Protein AF-A0A2N0QG57-F1 (afdb_monomer_lite)

Radius of gyration: 23.34 Å; chains: 1; bounding box: 65×30×61 Å

pLDDT: mean 80.69, std 16.22, range [30.27, 97.0]

Sequence (273 aa):
MSQLIYTSYCAHILYLIGETWQKFNPFAILKEFLAKNEVTNDSTNETLKNILKTLSDPFKFGTISVYIHFISIYARQFIQDTDFFQKQNKPIFPFVKERLNHLSAFLESNCNSQDFGPDLDTTIISHYFNPPDFYPVFCLAFEAAFNKFNAHIPSHPTHSLFWAAQNFDPKYILLGPLERKNLHQYSAIRELANPSDELLCKWSIYCGLQLENSVGEINLEEYWMNLGDKLPILSKIALDYIWYLYHAVVWKEVFQFITIFWMKIDKIFQRIL

Secondary structure (DSSP, 8-state):
--TTTTTHHHHHHHHHHHHHHHT-GGGHHHHHHHHHHHGGGS--HHHHHHHHHHHTSHHHHHHHHHHHHHHHHHHHHHHHHHHHHH-TTS--GGGHHHHHHHHHHHHHHHHT-S---HHHHHHHHHTT--GGGTHHHHHHHHHHHHHHHHHHSTT-TTHHHHHHHGGG-HHHHHSS-GGGG-GGGGTTSHHHHS--HHHHHHHHHHHT-------S---HHHHHHHTTTTSHHHHHHHHHHHTGGGG----SHHHHHHHHHHHHHHHHHHHH-

Structure (mmCIF, N/CA/C/O backbone):
data_AF-A0A2N0QG57-F1
#
_entry.id   AF-A0A2N0QG57-F1
#
loop_
_atom_site.group_PDB
_atom_site.id
_atom_site.type_symbol
_atom_site.label_atom_id
_atom_site.label_alt_id
_atom_site.label_comp_id
_atom_site.label_asym_id
_atom_site.label_entity_id
_atom_site.label_seq_id
_atom_site.pdbx_PDB_ins_code
_atom_site.Cartn_x
_atom_site.Cartn_y
_atom_site.Cartn_z
_atom_site.occupancy
_atom_site.B_iso_or_equiv
_atom_site.auth_seq_id
_atom_site.auth_comp_id
_atom_site.auth_asym_id
_atom_site.auth_atom_id
_atom_site.pdbx_PDB_model_num
ATOM 1 N N . MET A 1 1 ? 7.694 -5.924 25.099 1.00 30.27 1 MET A N 1
ATOM 2 C CA . MET A 1 1 ? 8.517 -6.557 24.039 1.00 30.27 1 MET A CA 1
ATOM 3 C C . MET A 1 1 ? 7.802 -6.673 22.682 1.00 30.27 1 MET A C 1
ATOM 5 O O . MET A 1 1 ? 8.438 -7.063 21.720 1.00 30.27 1 MET A O 1
ATOM 9 N N . SER A 1 2 ? 6.525 -6.285 22.559 1.00 39.44 2 SER A N 1
ATOM 10 C CA . SER A 1 2 ? 5.708 -6.424 21.339 1.00 39.44 2 SER A CA 1
ATOM 11 C C . SER A 1 2 ? 5.613 -5.167 20.457 1.00 39.44 2 SER A C 1
ATOM 13 O O . SER A 1 2 ? 5.151 -5.266 19.333 1.00 39.44 2 SER A O 1
ATOM 15 N N . GLN A 1 3 ? 6.065 -3.995 20.914 1.00 37.22 3 GLN A N 1
ATOM 16 C CA . GLN A 1 3 ? 5.824 -2.709 20.231 1.00 37.22 3 GLN A CA 1
ATOM 17 C C . GLN A 1 3 ? 6.761 -2.420 19.039 1.00 37.22 3 GLN A C 1
ATOM 19 O O . GLN A 1 3 ? 6.429 -1.605 18.187 1.00 37.22 3 GLN A O 1
ATOM 24 N N . LEU A 1 4 ? 7.907 -3.106 18.935 1.00 34.50 4 LEU A N 1
ATOM 25 C CA . LEU A 1 4 ? 8.903 -2.891 17.867 1.00 34.50 4 LEU A CA 1
ATOM 26 C C . LEU A 1 4 ? 8.544 -3.562 16.526 1.00 34.50 4 LEU A C 1
ATOM 28 O O . LEU A 1 4 ? 9.105 -3.204 15.495 1.00 34.50 4 LEU A O 1
ATOM 32 N N . ILE A 1 5 ? 7.613 -4.523 16.520 1.00 47.62 5 ILE A N 1
ATOM 33 C CA . ILE A 1 5 ? 7.325 -5.371 15.345 1.00 47.62 5 ILE A CA 1
ATOM 34 C C . ILE A 1 5 ? 6.366 -4.680 14.356 1.00 47.62 5 ILE A C 1
ATOM 36 O O . ILE A 1 5 ? 6.444 -4.896 13.151 1.00 47.62 5 ILE A O 1
ATOM 40 N N . TYR A 1 6 ? 5.479 -3.811 14.845 1.00 46.56 6 TYR A N 1
ATOM 41 C CA . TYR A 1 6 ? 4.320 -3.310 14.090 1.00 46.56 6 TYR A CA 1
ATOM 42 C C . TYR A 1 6 ? 4.661 -2.172 13.116 1.00 46.56 6 TYR A C 1
ATOM 44 O O . TYR A 1 6 ? 3.964 -1.950 12.130 1.00 46.56 6 TYR A O 1
ATOM 52 N N . THR A 1 7 ? 5.758 -1.471 13.377 1.00 47.06 7 THR A N 1
ATOM 53 C CA . THR A 1 7 ? 6.024 -0.117 12.855 1.00 47.06 7 THR A CA 1
ATOM 54 C C . THR A 1 7 ? 7.152 -0.115 11.824 1.00 47.06 7 THR A C 1
ATOM 56 O O . THR A 1 7 ? 7.199 0.725 10.935 1.00 47.06 7 THR A O 1
ATOM 59 N N . SER A 1 8 ? 7.976 -1.165 11.867 1.00 54.25 8 SER A N 1
ATOM 60 C CA . SER A 1 8 ? 8.850 -1.615 10.780 1.00 54.25 8 SER A CA 1
ATOM 61 C C . SER A 1 8 ? 8.055 -2.021 9.527 1.00 54.25 8 SER A C 1
ATOM 63 O O . SER A 1 8 ? 8.587 -2.012 8.428 1.00 54.25 8 SER A O 1
ATOM 65 N N . TYR A 1 9 ? 6.764 -2.339 9.653 1.00 64.25 9 TYR A N 1
ATOM 66 C CA . TYR A 1 9 ? 6.032 -3.086 8.635 1.00 64.25 9 TYR A CA 1
ATOM 67 C C . TYR A 1 9 ? 5.651 -2.302 7.370 1.00 64.25 9 TYR A C 1
ATOM 69 O O . TYR A 1 9 ? 6.042 -2.713 6.283 1.00 64.25 9 TYR A O 1
ATOM 77 N N . CYS A 1 10 ? 4.929 -1.176 7.467 1.00 65.62 10 CYS A N 1
ATOM 78 C CA . CYS A 1 10 ? 4.556 -0.388 6.275 1.00 65.62 10 CYS A CA 1
ATOM 79 C C . CYS A 1 10 ? 5.798 0.113 5.524 1.00 65.62 10 CYS A C 1
ATOM 81 O O . CYS A 1 10 ? 5.862 0.060 4.298 1.00 65.62 10 CYS A O 1
ATOM 83 N N . ALA A 1 11 ? 6.820 0.506 6.285 1.00 64.12 11 ALA A N 1
ATOM 84 C CA . ALA A 1 11 ? 8.151 0.822 5.788 1.00 64.12 11 ALA A CA 1
ATOM 85 C C . ALA A 1 11 ? 8.796 -0.349 5.043 1.00 64.12 11 ALA A C 1
ATOM 87 O O . ALA A 1 11 ? 9.293 -0.196 3.930 1.00 64.12 11 ALA A O 1
ATOM 88 N N . HIS A 1 12 ? 8.773 -1.527 5.662 1.00 68.88 12 HIS A N 1
ATOM 89 C CA . HIS A 1 12 ? 9.336 -2.750 5.119 1.00 68.88 12 HIS A CA 1
ATOM 90 C C . HIS A 1 12 ? 8.609 -3.188 3.849 1.00 68.88 12 HIS A C 1
ATOM 92 O O . HIS A 1 12 ? 9.260 -3.596 2.901 1.00 68.88 12 HIS A O 1
ATOM 98 N N . ILE A 1 13 ? 7.288 -3.042 3.768 1.00 69.81 13 ILE A N 1
ATOM 99 C CA . ILE A 1 13 ? 6.518 -3.346 2.556 1.00 69.81 13 ILE A CA 1
ATOM 100 C C . ILE A 1 13 ? 6.931 -2.440 1.398 1.00 69.81 13 ILE A C 1
ATOM 102 O O . ILE A 1 13 ? 7.233 -2.930 0.311 1.00 69.81 13 ILE A O 1
ATOM 106 N N . LEU A 1 14 ? 6.975 -1.126 1.632 1.00 68.88 14 LEU A N 1
ATOM 107 C CA . LEU A 1 14 ? 7.401 -0.164 0.614 1.00 68.88 14 LEU A CA 1
ATOM 108 C C . LEU A 1 14 ? 8.861 -0.407 0.207 1.00 68.88 14 LEU A C 1
ATOM 110 O O . LEU A 1 14 ? 9.200 -0.312 -0.972 1.00 68.88 14 LEU A O 1
ATOM 114 N N . TYR A 1 15 ? 9.706 -0.812 1.159 1.00 71.44 15 TYR A N 1
ATOM 115 C CA . TYR A 1 15 ? 11.075 -1.244 0.890 1.00 71.44 15 TYR A CA 1
ATOM 116 C C . TYR A 1 15 ? 11.115 -2.491 0.014 1.00 71.44 15 TYR A C 1
ATOM 118 O O . TYR A 1 15 ? 11.843 -2.506 -0.968 1.00 71.44 15 TYR A O 1
ATOM 126 N N . LEU A 1 16 ? 10.327 -3.521 0.322 1.00 71.56 16 LEU A N 1
ATOM 127 C CA . LEU A 1 16 ? 10.281 -4.756 -0.455 1.00 71.56 16 LEU A CA 1
ATOM 128 C C . LEU A 1 16 ? 9.816 -4.500 -1.891 1.00 71.56 16 LEU A C 1
ATOM 130 O O . LEU A 1 16 ? 10.356 -5.107 -2.814 1.00 71.56 16 LEU A O 1
ATOM 134 N N . ILE A 1 17 ? 8.861 -3.591 -2.095 1.00 72.62 17 ILE A N 1
ATOM 135 C CA . ILE A 1 17 ? 8.424 -3.169 -3.433 1.00 72.62 17 ILE A CA 1
ATOM 136 C C . ILE A 1 17 ? 9.570 -2.463 -4.170 1.00 72.62 17 ILE A C 1
ATOM 138 O O . ILE A 1 17 ? 9.921 -2.861 -5.281 1.00 72.62 17 ILE A O 1
ATOM 142 N N . GLY A 1 18 ? 10.210 -1.476 -3.535 1.00 70.94 18 GLY A N 1
ATOM 143 C CA . GLY A 1 18 ? 11.353 -0.767 -4.120 1.00 70.94 18 GLY A CA 1
ATOM 144 C C . GLY A 1 18 ? 12.537 -1.691 -4.430 1.00 70.94 18 GLY A C 1
ATOM 145 O O . GLY A 1 18 ? 13.116 -1.626 -5.513 1.00 70.94 18 GLY A O 1
ATOM 146 N N . GLU A 1 19 ? 12.857 -2.612 -3.521 1.00 73.25 19 GLU A N 1
ATOM 147 C CA . GLU A 1 19 ? 13.889 -3.636 -3.694 1.00 73.25 19 GLU A CA 1
ATOM 148 C C . GLU A 1 19 ? 13.552 -4.575 -4.861 1.00 73.25 19 GLU A C 1
ATOM 150 O O . GLU A 1 19 ? 14.436 -4.964 -5.626 1.00 73.25 19 GLU A O 1
ATOM 155 N N . THR A 1 20 ? 12.273 -4.918 -5.029 1.00 81.19 20 THR A N 1
ATOM 156 C CA . THR A 1 20 ? 11.817 -5.773 -6.130 1.00 81.19 20 THR A CA 1
ATOM 157 C C . THR A 1 20 ? 12.105 -5.119 -7.474 1.00 81.19 20 THR A C 1
ATOM 159 O O . THR A 1 20 ? 12.692 -5.762 -8.341 1.00 81.19 20 THR A O 1
ATOM 162 N N . TRP A 1 21 ? 11.790 -3.832 -7.629 1.00 79.44 21 TRP A N 1
ATOM 163 C CA . TRP A 1 21 ? 12.122 -3.085 -8.846 1.00 79.44 21 TRP A CA 1
ATOM 164 C C . TRP A 1 21 ? 13.630 -2.900 -9.021 1.00 79.44 21 TRP A C 1
ATOM 166 O O . TRP A 1 21 ? 14.143 -3.044 -10.127 1.00 79.44 21 TRP A O 1
ATOM 176 N N . GLN A 1 22 ? 14.379 -2.683 -7.938 1.00 71.31 22 GLN A N 1
ATOM 177 C CA . GLN A 1 22 ? 15.842 -2.600 -7.991 1.00 71.31 22 GLN A CA 1
ATOM 178 C C . GLN A 1 22 ? 16.496 -3.907 -8.479 1.00 71.31 22 GLN A C 1
ATOM 180 O O . GLN A 1 22 ? 17.527 -3.885 -9.157 1.00 71.31 22 GLN A O 1
ATOM 185 N N . LYS A 1 23 ? 15.927 -5.060 -8.112 1.00 75.62 23 LYS A N 1
ATOM 186 C CA . LYS A 1 23 ? 16.412 -6.395 -8.495 1.00 75.62 23 LYS A CA 1
ATOM 187 C C . LYS A 1 23 ? 15.745 -6.935 -9.762 1.00 75.62 23 LYS A C 1
ATOM 189 O O . LYS A 1 23 ? 16.049 -8.057 -10.161 1.00 75.62 23 LYS A O 1
ATOM 194 N N . PHE A 1 24 ? 14.863 -6.166 -10.394 1.00 80.56 24 PHE A N 1
ATOM 195 C CA . PHE A 1 24 ? 14.105 -6.610 -11.552 1.00 80.56 24 PHE A CA 1
ATOM 196 C C . PHE A 1 24 ? 15.019 -6.756 -12.776 1.00 80.56 24 PHE A C 1
ATOM 198 O O . PHE A 1 24 ? 15.624 -5.789 -13.236 1.00 80.56 24 PHE A O 1
ATOM 205 N N . ASN A 1 25 ? 15.134 -7.979 -13.303 1.00 82.19 25 ASN A N 1
ATOM 206 C CA . ASN A 1 25 ? 16.086 -8.305 -14.373 1.00 82.19 25 ASN A CA 1
ATOM 207 C C . ASN A 1 25 ? 15.931 -7.442 -15.638 1.00 82.19 25 ASN A C 1
ATOM 209 O O . ASN A 1 25 ? 16.955 -7.023 -16.177 1.00 82.19 25 ASN A O 1
ATOM 213 N N . PRO A 1 26 ? 14.717 -7.107 -16.112 1.00 83.25 26 PRO A N 1
ATOM 214 C CA . PRO A 1 26 ? 14.568 -6.187 -17.241 1.00 83.25 26 PRO A CA 1
ATOM 215 C C . PRO A 1 26 ? 15.148 -4.785 -17.001 1.00 83.25 26 PRO A C 1
ATOM 217 O O . PRO A 1 26 ? 15.536 -4.114 -17.954 1.00 83.25 26 PRO A O 1
ATOM 220 N N . PHE A 1 27 ? 15.306 -4.365 -15.741 1.00 82.19 27 PHE A N 1
ATOM 221 C CA . PHE A 1 27 ? 15.996 -3.128 -15.364 1.00 82.19 27 PHE A CA 1
ATOM 222 C C . PHE A 1 27 ? 17.509 -3.315 -15.156 1.00 82.19 27 PHE A C 1
ATOM 224 O O . PHE A 1 27 ? 18.174 -2.414 -14.644 1.00 82.19 27 PHE A O 1
ATOM 231 N N . ALA A 1 28 ? 18.104 -4.438 -15.581 1.00 82.69 28 ALA A N 1
ATOM 232 C CA . ALA A 1 28 ? 19.540 -4.697 -15.433 1.00 82.69 28 ALA A CA 1
ATOM 233 C C . ALA A 1 28 ? 20.409 -3.587 -16.041 1.00 82.69 28 ALA A C 1
ATOM 235 O O . ALA A 1 28 ? 21.377 -3.163 -15.413 1.00 82.69 28 ALA A O 1
ATOM 236 N N . ILE A 1 29 ? 20.030 -3.053 -17.207 1.00 79.88 29 ILE A N 1
ATOM 237 C CA . ILE A 1 29 ? 20.751 -1.944 -17.848 1.00 79.88 29 ILE A CA 1
ATOM 238 C C . ILE A 1 29 ? 20.760 -0.674 -16.983 1.00 79.88 29 ILE A C 1
ATOM 240 O O . ILE A 1 29 ? 21.795 -0.019 -16.847 1.00 79.88 29 ILE A O 1
ATOM 244 N N . LEU A 1 30 ? 19.633 -0.366 -16.335 1.00 77.31 30 LEU A N 1
ATOM 245 C CA . LEU A 1 30 ? 19.517 0.744 -15.393 1.00 77.31 30 LEU A CA 1
ATOM 246 C C . LEU A 1 30 ? 20.351 0.468 -14.137 1.00 77.31 30 LEU A C 1
ATOM 248 O O . LEU A 1 30 ? 21.081 1.340 -13.675 1.00 77.31 30 LEU A O 1
ATOM 252 N N . LYS A 1 31 ? 20.310 -0.757 -13.609 1.00 74.69 31 LYS A N 1
ATOM 253 C CA . LYS A 1 31 ? 21.099 -1.162 -12.440 1.00 74.69 31 LYS A CA 1
ATOM 254 C C . LYS A 1 31 ? 22.601 -1.045 -12.690 1.00 74.69 31 LYS A C 1
ATOM 256 O O . LYS A 1 31 ? 23.313 -0.487 -11.860 1.00 74.69 31 LYS A O 1
ATOM 261 N N . GLU A 1 32 ? 23.088 -1.549 -13.821 1.00 76.81 32 GLU A N 1
ATOM 262 C CA . GLU A 1 32 ? 24.493 -1.422 -14.211 1.00 76.81 32 GLU A CA 1
ATOM 263 C C . GLU A 1 32 ? 24.910 0.043 -14.339 1.00 76.81 32 GLU A C 1
ATOM 265 O O . GLU A 1 32 ? 26.008 0.416 -13.926 1.00 76.81 32 GLU A O 1
ATOM 270 N N . PHE A 1 33 ? 24.034 0.878 -14.897 1.00 73.94 33 PHE A N 1
ATOM 271 C CA . PHE A 1 33 ? 24.262 2.312 -15.007 1.00 73.94 33 PHE A CA 1
ATOM 272 C C . PHE A 1 33 ? 24.328 2.998 -13.632 1.00 73.94 33 PHE A C 1
ATOM 274 O O . PHE A 1 33 ? 25.237 3.792 -13.382 1.00 73.94 33 PHE A O 1
ATOM 281 N N . LEU A 1 34 ? 23.418 2.667 -12.713 1.00 69.44 34 LEU A N 1
ATOM 282 C CA . LEU A 1 34 ? 23.405 3.204 -11.349 1.00 69.44 34 LEU A CA 1
ATOM 283 C C . LEU A 1 34 ? 24.638 2.766 -10.550 1.00 69.44 34 LEU A C 1
ATOM 285 O O . LEU A 1 34 ? 25.282 3.606 -9.928 1.00 69.44 34 LEU A O 1
ATOM 289 N N . ALA A 1 35 ? 25.026 1.490 -10.626 1.00 69.69 35 ALA A N 1
ATOM 290 C CA . ALA A 1 35 ? 26.213 0.975 -9.944 1.00 69.69 35 ALA A CA 1
ATOM 291 C C . ALA A 1 35 ? 27.499 1.684 -10.404 1.00 69.69 35 ALA A C 1
ATOM 293 O O . ALA A 1 35 ? 28.343 2.035 -9.583 1.00 69.69 35 ALA A O 1
ATOM 294 N N . LYS A 1 36 ? 27.629 1.967 -11.709 1.00 68.75 36 LYS A N 1
ATOM 295 C CA . LYS A 1 36 ? 28.755 2.745 -12.257 1.00 68.75 36 LYS A CA 1
ATOM 296 C C . LYS A 1 36 ? 28.758 4.191 -11.752 1.00 68.75 36 LYS A C 1
ATOM 298 O O . LYS A 1 36 ? 29.828 4.744 -11.522 1.00 68.75 36 LYS A O 1
ATOM 303 N N . ASN A 1 37 ? 27.585 4.791 -11.546 1.00 62.72 37 ASN A N 1
ATOM 304 C CA . ASN A 1 37 ? 27.466 6.131 -10.971 1.00 62.72 37 ASN A CA 1
ATOM 305 C C . ASN A 1 37 ? 27.779 6.174 -9.465 1.00 62.72 37 ASN A C 1
ATOM 307 O O . ASN A 1 37 ? 28.286 7.185 -8.999 1.00 62.72 37 ASN A O 1
ATOM 311 N N . GLU A 1 38 ? 27.532 5.124 -8.680 1.00 58.50 38 GLU A N 1
ATOM 312 C CA . GLU A 1 38 ? 27.817 5.142 -7.230 1.00 58.50 38 GLU A CA 1
ATOM 313 C C . GLU A 1 38 ? 29.316 5.128 -6.892 1.00 58.50 38 GLU A C 1
ATOM 315 O O . GLU A 1 38 ? 29.720 5.687 -5.874 1.00 58.50 38 GLU A O 1
ATOM 320 N N . VAL A 1 39 ? 30.154 4.580 -7.776 1.00 54.81 39 VAL A N 1
ATOM 321 C CA . VAL A 1 39 ? 31.624 4.589 -7.640 1.00 54.81 39 VAL A CA 1
ATOM 322 C C . VAL A 1 39 ? 32.215 6.002 -7.819 1.00 54.81 39 VAL A C 1
ATOM 324 O O . VAL A 1 39 ? 33.356 6.248 -7.447 1.00 54.81 39 VAL A O 1
ATOM 327 N N . THR A 1 40 ? 31.441 6.977 -8.315 1.00 50.62 40 THR A N 1
ATOM 328 C CA . THR A 1 40 ? 31.925 8.326 -8.683 1.00 50.62 40 THR A CA 1
ATOM 329 C C . THR A 1 40 ? 32.272 9.264 -7.521 1.00 50.62 40 THR A C 1
ATOM 331 O O . THR A 1 40 ? 32.740 10.375 -7.773 1.00 50.62 40 THR A O 1
ATOM 334 N N . ASN A 1 41 ? 32.137 8.828 -6.263 1.00 52.12 41 ASN A N 1
ATOM 335 C CA . ASN A 1 41 ? 32.827 9.512 -5.162 1.00 52.12 41 ASN A CA 1
ATOM 336 C C . ASN A 1 41 ? 34.357 9.314 -5.226 1.00 52.12 41 ASN A C 1
ATOM 338 O O . ASN A 1 41 ? 35.074 10.058 -4.563 1.00 52.12 41 ASN A O 1
ATOM 342 N N . ASP A 1 42 ? 34.845 8.374 -6.049 1.00 52.34 42 ASP A N 1
ATOM 343 C CA . ASP A 1 42 ? 36.252 8.208 -6.416 1.00 52.34 42 ASP A CA 1
ATOM 344 C C . ASP A 1 42 ? 36.409 8.421 -7.938 1.00 52.34 42 ASP A C 1
ATOM 346 O O . ASP A 1 42 ? 35.962 7.633 -8.776 1.00 52.34 42 ASP A O 1
ATOM 350 N N . SER A 1 43 ? 36.987 9.559 -8.320 1.00 55.62 43 SER A N 1
ATOM 351 C CA . SER A 1 43 ? 36.980 10.133 -9.674 1.00 55.62 43 SER A CA 1
ATOM 352 C C . SER A 1 43 ? 37.972 9.471 -10.643 1.00 55.62 43 SER A C 1
ATOM 354 O O . SER A 1 43 ? 38.784 10.130 -11.294 1.00 55.62 43 SER A O 1
ATOM 356 N N . THR A 1 44 ? 37.917 8.149 -10.796 1.00 62.38 44 THR A N 1
ATOM 357 C CA . THR A 1 44 ? 38.727 7.474 -11.819 1.00 62.38 44 THR A CA 1
ATOM 358 C C . THR A 1 44 ? 38.188 7.762 -13.226 1.00 62.38 44 THR A C 1
ATOM 360 O O . THR A 1 44 ? 37.005 7.593 -13.527 1.00 62.38 44 THR A O 1
ATOM 363 N N . ASN A 1 45 ? 39.087 8.176 -14.123 1.00 62.62 45 ASN A N 1
ATOM 364 C CA . ASN A 1 45 ? 38.799 8.520 -15.524 1.00 62.62 45 ASN A CA 1
ATOM 365 C C . ASN A 1 45 ? 38.137 7.345 -16.294 1.00 62.62 45 ASN A C 1
ATOM 367 O O . ASN A 1 45 ? 37.359 7.551 -17.222 1.00 62.62 45 ASN A O 1
ATOM 371 N N . GLU A 1 46 ? 38.390 6.104 -15.866 1.00 66.44 46 GLU A N 1
ATOM 372 C CA . GLU A 1 46 ? 37.793 4.867 -16.395 1.00 66.44 46 GLU A CA 1
ATOM 373 C C . GLU A 1 46 ? 36.268 4.795 -16.173 1.00 66.44 46 GLU A C 1
ATOM 375 O O . GLU A 1 46 ? 35.508 4.438 -17.075 1.00 66.44 46 GLU A O 1
ATOM 380 N N . THR A 1 47 ? 35.801 5.175 -14.978 1.00 64.25 47 THR A N 1
ATOM 381 C CA . THR A 1 47 ? 34.385 5.095 -14.585 1.00 64.25 47 THR A CA 1
ATOM 382 C C . THR A 1 47 ? 33.547 6.102 -15.370 1.00 64.25 47 THR A C 1
ATOM 384 O O . THR A 1 47 ? 32.514 5.745 -15.941 1.00 64.25 47 THR A O 1
ATOM 387 N N . LEU A 1 48 ? 34.043 7.337 -15.500 1.00 65.31 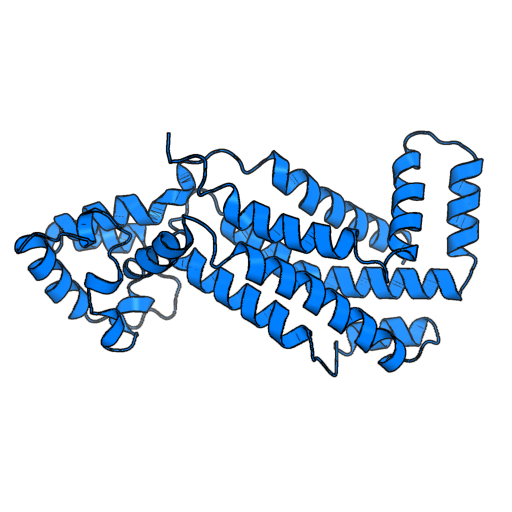48 LEU A N 1
ATOM 388 C CA . LEU A 1 48 ? 33.412 8.379 -16.315 1.00 65.31 48 LEU A CA 1
ATOM 389 C C . LEU A 1 48 ? 33.369 7.999 -17.799 1.00 65.31 48 LEU A C 1
ATOM 391 O O . LEU A 1 48 ? 32.330 8.157 -18.437 1.00 65.31 48 LEU A O 1
ATOM 395 N N . LYS A 1 49 ? 34.448 7.423 -18.345 1.00 70.56 49 LYS A N 1
ATOM 396 C CA . LYS A 1 49 ? 34.467 6.914 -19.727 1.00 70.56 49 LYS A CA 1
ATOM 397 C C . LYS A 1 49 ? 33.418 5.829 -19.959 1.00 70.56 49 LYS A C 1
ATOM 399 O O . LYS A 1 49 ? 32.760 5.836 -20.995 1.00 70.56 49 LYS A O 1
ATOM 404 N N . ASN A 1 50 ? 33.225 4.921 -19.004 1.00 72.56 50 ASN A N 1
ATOM 405 C CA . ASN A 1 50 ? 32.225 3.856 -19.111 1.00 72.56 50 ASN A CA 1
ATOM 406 C C . ASN A 1 50 ? 30.783 4.380 -19.039 1.00 72.56 50 ASN A C 1
ATOM 408 O O . ASN A 1 50 ? 29.919 3.894 -19.776 1.00 72.56 50 ASN A O 1
ATOM 412 N N . ILE A 1 51 ? 30.520 5.380 -18.191 1.00 71.56 51 ILE A N 1
ATOM 413 C CA . ILE A 1 51 ? 29.229 6.084 -18.131 1.00 71.56 51 ILE A CA 1
ATOM 414 C C . ILE A 1 51 ? 28.966 6.794 -19.463 1.00 71.56 51 ILE A C 1
ATOM 416 O O . ILE A 1 51 ? 27.945 6.536 -20.095 1.00 71.56 51 ILE A O 1
ATOM 420 N N . LEU A 1 52 ? 29.918 7.602 -19.940 1.00 73.38 52 LEU A N 1
ATOM 421 C CA . LEU A 1 52 ? 29.807 8.330 -21.207 1.00 73.38 52 LEU A CA 1
ATOM 422 C C . LEU A 1 52 ? 29.605 7.385 -22.391 1.00 73.38 52 LEU A C 1
ATOM 424 O O . LEU A 1 52 ? 28.736 7.628 -23.220 1.00 73.38 52 LEU A O 1
ATOM 428 N N . LYS A 1 53 ? 30.337 6.268 -22.443 1.00 81.31 53 LYS A N 1
ATOM 429 C CA . LYS A 1 53 ? 30.157 5.232 -23.469 1.00 81.31 53 LYS A CA 1
ATOM 430 C C . LYS A 1 53 ? 28.752 4.628 -23.441 1.00 81.31 53 LYS A C 1
ATOM 432 O O . LYS A 1 53 ? 28.205 4.337 -24.496 1.00 81.31 53 LYS A O 1
ATOM 437 N N . THR A 1 54 ? 28.178 4.432 -22.253 1.00 80.94 54 THR A N 1
ATOM 438 C CA . THR A 1 54 ? 26.812 3.903 -22.100 1.00 80.94 54 THR A CA 1
ATOM 439 C C . THR A 1 54 ? 25.772 4.920 -22.570 1.00 80.94 54 THR A C 1
ATOM 441 O O . THR A 1 54 ? 24.848 4.542 -23.277 1.00 80.94 54 THR A O 1
ATOM 444 N N . LEU A 1 55 ? 25.949 6.200 -22.229 1.00 80.00 55 LEU A N 1
ATOM 445 C CA . LEU A 1 55 ? 25.052 7.288 -22.639 1.00 80.00 55 LEU A CA 1
ATOM 446 C C . LEU A 1 55 ? 25.206 7.676 -24.118 1.00 80.00 55 LEU A C 1
ATOM 448 O O . LEU A 1 55 ? 24.287 8.231 -24.703 1.00 80.00 55 LEU A O 1
ATOM 452 N N . SER A 1 56 ? 26.354 7.373 -24.728 1.00 83.56 56 SER A N 1
ATOM 453 C CA . SER A 1 56 ? 26.607 7.624 -26.155 1.00 83.56 56 SER A CA 1
ATOM 454 C C . SER A 1 56 ? 25.939 6.599 -27.076 1.00 83.56 56 SER A C 1
ATOM 456 O O . SER A 1 56 ? 25.874 6.824 -28.279 1.00 83.56 56 SER A O 1
ATOM 458 N N . ASP A 1 57 ? 25.487 5.464 -26.539 1.00 90.00 57 ASP A N 1
ATOM 459 C CA . ASP A 1 57 ? 24.719 4.456 -27.270 1.00 90.00 57 ASP A CA 1
ATOM 460 C C . ASP A 1 57 ? 23.230 4.858 -27.243 1.00 90.00 57 ASP A C 1
ATOM 462 O O . ASP A 1 57 ? 22.617 4.792 -26.172 1.00 90.00 57 ASP A O 1
ATOM 466 N N . PRO A 1 58 ? 22.628 5.272 -28.379 1.00 87.94 58 PRO A N 1
ATOM 467 C CA . PRO A 1 58 ? 21.268 5.816 -28.399 1.00 87.94 58 PRO A CA 1
ATOM 468 C C . PRO A 1 58 ? 20.212 4.831 -27.898 1.00 87.94 58 PRO A C 1
ATOM 470 O O . PRO A 1 58 ? 19.257 5.232 -27.236 1.00 87.94 58 PRO A O 1
ATOM 473 N N . PHE A 1 59 ? 20.401 3.536 -28.170 1.00 91.12 59 PHE A N 1
ATOM 474 C CA . PHE A 1 59 ? 19.474 2.497 -27.736 1.00 91.12 59 PHE A CA 1
ATOM 475 C C . PHE A 1 59 ? 19.527 2.325 -26.215 1.00 91.12 59 PHE A C 1
ATOM 477 O O . PHE A 1 59 ? 18.496 2.300 -25.539 1.00 91.12 59 PHE A O 1
ATOM 484 N N . LYS A 1 60 ? 20.737 2.251 -25.649 1.00 88.75 60 LYS A N 1
ATOM 485 C CA . LYS A 1 60 ? 20.921 2.132 -24.193 1.00 88.75 60 LYS A CA 1
ATOM 486 C C . LYS A 1 60 ? 20.448 3.374 -23.465 1.00 88.75 60 LYS A C 1
ATOM 488 O O . LYS A 1 60 ? 19.760 3.253 -22.455 1.00 88.75 60 LYS A O 1
ATOM 493 N N . PHE A 1 61 ? 20.801 4.542 -23.991 1.00 86.69 61 PHE A N 1
ATOM 494 C CA . PHE A 1 61 ? 20.373 5.825 -23.466 1.00 86.69 61 PHE A CA 1
ATOM 495 C C . PHE A 1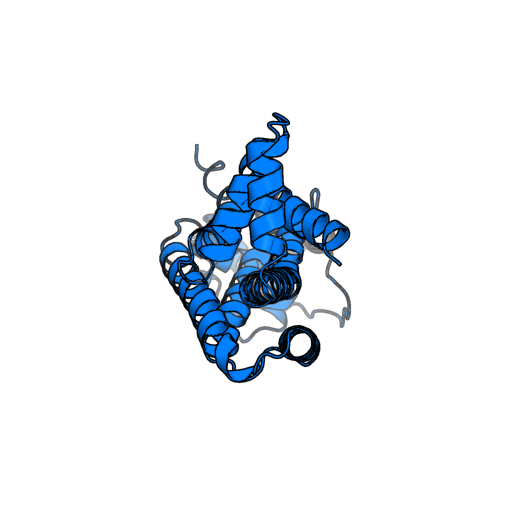 61 ? 18.853 5.916 -23.406 1.00 86.69 61 PHE A C 1
ATOM 497 O O . PHE A 1 61 ? 18.302 6.097 -22.325 1.00 86.69 61 PHE A O 1
ATOM 504 N N . GLY A 1 62 ? 18.177 5.689 -24.536 1.00 90.12 62 GLY A N 1
ATOM 505 C CA . GLY A 1 62 ? 16.723 5.734 -24.585 1.00 90.12 62 GLY A CA 1
ATOM 506 C C . GLY A 1 62 ? 16.084 4.740 -23.620 1.00 90.12 62 GLY A C 1
ATOM 507 O O . GLY A 1 62 ? 15.149 5.091 -22.908 1.00 90.12 62 GLY A O 1
ATOM 508 N N . THR A 1 63 ? 16.595 3.505 -23.558 1.00 90.62 63 THR A N 1
ATOM 509 C CA . THR A 1 63 ? 16.040 2.464 -22.674 1.00 90.62 63 THR A CA 1
ATOM 510 C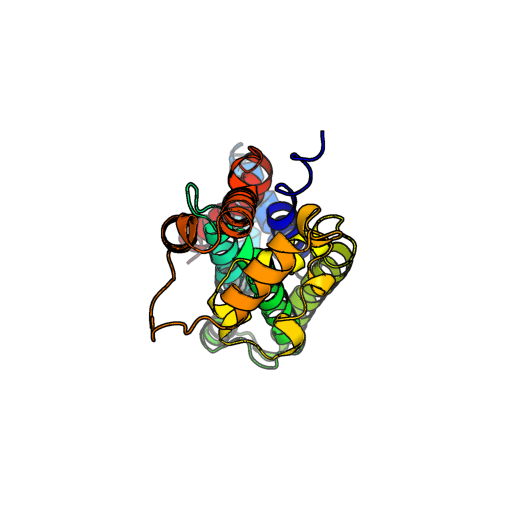 C . THR A 1 63 ? 16.150 2.879 -21.204 1.00 90.62 63 THR A C 1
ATOM 512 O O . THR A 1 63 ? 15.195 2.748 -20.441 1.00 90.62 63 THR A O 1
ATOM 515 N N . ILE A 1 64 ? 17.306 3.422 -20.805 1.00 85.94 64 ILE A N 1
ATOM 516 C CA . ILE A 1 64 ? 17.535 3.948 -19.454 1.00 85.94 64 ILE A CA 1
ATOM 517 C C . ILE A 1 64 ? 16.582 5.113 -19.164 1.00 85.94 64 ILE A C 1
ATOM 519 O O . ILE A 1 64 ? 15.957 5.118 -18.105 1.00 85.94 64 ILE A O 1
ATOM 523 N N . SER A 1 65 ? 16.437 6.063 -20.090 1.00 87.25 65 SER A N 1
ATOM 524 C CA . SER A 1 65 ? 15.543 7.218 -19.942 1.00 87.25 65 SER A CA 1
ATOM 525 C C . SER A 1 65 ? 14.086 6.800 -19.752 1.00 87.25 65 SER A C 1
ATOM 527 O O . SER A 1 65 ? 13.426 7.282 -18.832 1.00 87.25 65 SER A O 1
ATOM 529 N N . VAL A 1 66 ? 13.601 5.849 -20.557 1.00 91.75 66 VAL A N 1
ATOM 530 C CA . VAL A 1 66 ? 12.243 5.302 -20.434 1.00 91.75 66 VAL A CA 1
ATOM 531 C C . VAL A 1 66 ? 12.037 4.642 -19.072 1.00 91.75 66 VAL A C 1
ATOM 533 O O . VAL A 1 66 ? 11.054 4.937 -18.397 1.00 91.75 66 VAL A O 1
ATOM 536 N N . TYR A 1 67 ? 12.965 3.790 -18.623 1.00 89.88 67 TYR A N 1
ATOM 537 C CA . TYR A 1 67 ? 12.844 3.133 -17.318 1.00 89.88 67 TYR A CA 1
ATOM 538 C C . TYR A 1 67 ? 12.904 4.121 -16.154 1.00 89.88 67 TYR A C 1
ATOM 540 O O . TYR A 1 67 ? 12.120 4.003 -15.217 1.00 89.88 67 TYR A O 1
ATOM 548 N N . ILE A 1 68 ? 13.786 5.121 -16.211 1.00 83.75 68 ILE A N 1
ATOM 549 C CA . ILE A 1 68 ? 13.843 6.180 -15.197 1.00 83.75 68 ILE A CA 1
ATOM 550 C C . ILE A 1 68 ? 12.513 6.934 -15.138 1.00 83.75 68 ILE A C 1
ATOM 552 O O . ILE A 1 68 ? 12.007 7.165 -14.041 1.00 83.75 68 ILE A O 1
ATOM 556 N N . HIS A 1 69 ? 11.937 7.293 -16.287 1.00 88.38 69 HIS A N 1
ATOM 557 C CA . HIS A 1 69 ? 10.682 8.037 -16.321 1.00 88.38 69 HIS A CA 1
ATOM 558 C C . HIS A 1 69 ? 9.493 7.192 -15.848 1.00 88.38 69 HIS A C 1
ATOM 560 O O . HIS A 1 69 ? 8.672 7.669 -15.067 1.00 88.38 69 HIS A O 1
ATOM 566 N N . PHE A 1 70 ? 9.436 5.914 -16.237 1.00 90.25 70 PHE A N 1
ATOM 567 C CA . PHE A 1 70 ? 8.432 4.973 -15.734 1.00 90.25 70 PHE A CA 1
ATOM 568 C C . PHE A 1 70 ? 8.472 4.928 -14.211 1.00 90.25 70 PHE A C 1
ATOM 570 O O . PHE A 1 70 ? 7.473 5.158 -13.527 1.00 90.25 70 PHE A O 1
ATOM 577 N N . ILE A 1 71 ? 9.666 4.705 -13.672 1.00 83.75 71 ILE A N 1
ATOM 578 C CA . ILE A 1 71 ? 9.843 4.609 -12.238 1.00 83.75 71 ILE A CA 1
ATOM 579 C C . ILE A 1 71 ? 9.499 5.940 -11.553 1.00 83.75 71 ILE A C 1
ATOM 581 O O . ILE A 1 71 ? 8.848 5.918 -10.514 1.00 83.75 71 ILE A O 1
ATOM 585 N N . SER A 1 72 ? 9.872 7.094 -12.111 1.00 81.94 72 SER A N 1
ATOM 586 C CA . SER A 1 72 ? 9.605 8.394 -11.481 1.00 81.94 72 SER A CA 1
ATOM 587 C C . SER A 1 72 ? 8.115 8.745 -11.426 1.00 81.94 72 SER A C 1
ATOM 589 O O . SER A 1 72 ? 7.669 9.317 -10.429 1.00 81.94 72 SER A O 1
ATOM 591 N N . ILE A 1 73 ? 7.333 8.373 -12.444 1.00 86.06 73 ILE A N 1
ATOM 592 C CA . ILE A 1 73 ? 5.878 8.568 -12.461 1.00 86.06 73 ILE A CA 1
ATOM 593 C C . ILE A 1 73 ? 5.227 7.717 -11.374 1.00 86.06 73 ILE A C 1
ATOM 595 O O . ILE A 1 73 ? 4.529 8.243 -10.503 1.00 86.06 73 ILE A O 1
ATOM 599 N N . TYR A 1 74 ? 5.491 6.411 -11.384 1.00 86.38 74 TYR A N 1
ATOM 600 C CA . TYR A 1 74 ? 4.783 5.478 -10.511 1.00 86.38 74 TYR A CA 1
ATOM 601 C C . TYR A 1 74 ? 5.326 5.456 -9.079 1.00 86.38 74 TYR A C 1
ATOM 603 O O . TYR A 1 74 ? 4.581 5.147 -8.148 1.00 86.38 74 TYR A O 1
ATOM 611 N N . ALA A 1 75 ? 6.575 5.879 -8.853 1.00 78.38 75 ALA A N 1
ATOM 612 C CA . ALA A 1 75 ? 7.129 5.999 -7.507 1.00 78.38 75 ALA A CA 1
ATOM 613 C C . ALA A 1 75 ? 6.442 7.073 -6.656 1.00 78.38 75 ALA A C 1
ATOM 615 O O . ALA A 1 75 ? 6.495 6.996 -5.427 1.00 78.38 75 ALA A O 1
ATOM 616 N N . ARG A 1 76 ? 5.750 8.043 -7.272 1.00 80.31 76 ARG A N 1
ATOM 617 C CA . ARG A 1 76 ? 4.997 9.077 -6.543 1.00 80.31 76 ARG A CA 1
ATOM 618 C C . ARG A 1 76 ? 3.974 8.480 -5.584 1.00 80.31 76 ARG A C 1
ATOM 620 O O . ARG A 1 76 ? 3.838 8.995 -4.480 1.00 80.31 76 ARG A O 1
ATOM 627 N N . GLN A 1 77 ? 3.315 7.383 -5.961 1.00 82.62 77 GLN A N 1
ATOM 628 C CA . GLN A 1 77 ? 2.361 6.704 -5.082 1.00 82.62 77 GLN A CA 1
ATOM 629 C C . GLN A 1 77 ? 3.054 6.172 -3.817 1.00 82.62 77 GLN A C 1
ATOM 631 O O . GLN A 1 77 ? 2.587 6.411 -2.705 1.00 82.62 77 GLN A O 1
ATOM 636 N N . PHE A 1 78 ? 4.222 5.537 -3.961 1.00 77.31 78 PHE A N 1
ATOM 637 C CA . PHE A 1 78 ? 4.990 5.043 -2.814 1.00 77.31 78 PHE A CA 1
ATOM 638 C C . PHE A 1 78 ? 5.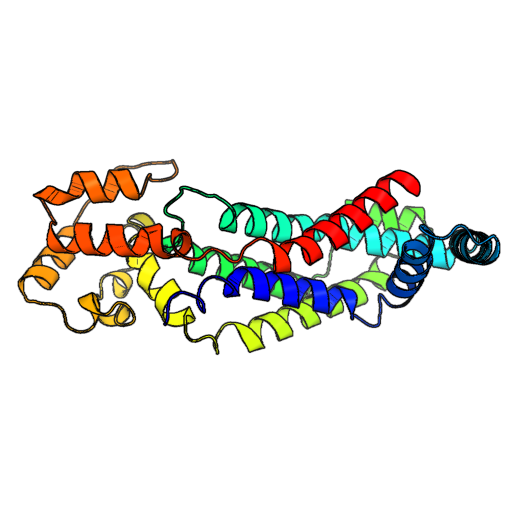511 6.178 -1.930 1.00 77.31 78 PHE A C 1
ATOM 640 O O . PHE A 1 78 ? 5.574 6.015 -0.712 1.00 77.31 78 PHE A O 1
ATOM 647 N N . ILE A 1 79 ? 5.875 7.322 -2.519 1.00 75.50 79 ILE A N 1
ATOM 648 C CA . ILE A 1 79 ? 6.274 8.523 -1.773 1.00 75.50 79 ILE A CA 1
ATOM 649 C C . ILE A 1 79 ? 5.085 9.065 -0.978 1.00 75.50 79 ILE A C 1
ATOM 651 O O . ILE A 1 79 ? 5.218 9.300 0.214 1.00 75.50 79 ILE A O 1
ATOM 655 N N . GLN A 1 80 ? 3.906 9.184 -1.588 1.00 80.81 80 GLN A N 1
ATOM 656 C CA . GLN A 1 80 ? 2.705 9.659 -0.897 1.00 80.81 80 GLN A CA 1
ATOM 657 C C . GLN A 1 80 ? 2.292 8.746 0.262 1.00 80.81 80 GLN A C 1
ATOM 659 O O . GLN A 1 80 ? 1.945 9.235 1.339 1.00 80.81 80 GLN A O 1
ATOM 664 N N . ASP A 1 81 ? 2.341 7.428 0.065 1.00 80.69 81 ASP A N 1
ATOM 665 C CA . ASP A 1 81 ? 2.044 6.471 1.131 1.00 80.69 81 ASP A CA 1
ATOM 666 C C . ASP A 1 81 ? 3.130 6.502 2.216 1.00 80.69 81 ASP A C 1
ATOM 668 O O . ASP A 1 81 ? 2.816 6.468 3.405 1.00 80.69 81 ASP A O 1
ATOM 672 N N . THR A 1 82 ? 4.398 6.674 1.830 1.00 73.06 82 THR A N 1
ATOM 673 C CA . THR A 1 82 ? 5.502 6.918 2.769 1.00 73.06 82 THR A CA 1
ATOM 674 C C . THR A 1 82 ? 5.238 8.160 3.615 1.00 73.06 82 THR A C 1
ATOM 676 O O . THR A 1 82 ? 5.234 8.064 4.840 1.00 73.06 82 THR A O 1
ATOM 679 N N . ASP A 1 83 ? 4.961 9.301 2.988 1.00 76.56 83 ASP A N 1
ATOM 680 C CA . ASP A 1 83 ? 4.685 10.571 3.660 1.00 76.56 83 ASP A CA 1
ATOM 681 C C . ASP A 1 83 ? 3.477 10.447 4.590 1.00 76.56 83 ASP A C 1
ATOM 683 O O . ASP A 1 83 ? 3.486 10.968 5.704 1.00 76.56 83 ASP A O 1
ATOM 687 N N . PHE A 1 84 ? 2.440 9.717 4.167 1.00 80.75 84 PHE A N 1
ATOM 688 C CA . PHE A 1 84 ? 1.279 9.422 4.999 1.00 80.75 84 PHE A CA 1
ATOM 689 C C . PHE A 1 84 ? 1.676 8.680 6.277 1.00 80.75 84 PHE A C 1
ATOM 691 O O . PHE A 1 84 ? 1.300 9.111 7.368 1.00 80.75 84 PHE A O 1
ATOM 698 N N . PHE A 1 85 ? 2.460 7.606 6.158 1.00 75.56 85 PHE A N 1
ATOM 699 C CA . PHE A 1 85 ? 2.944 6.845 7.311 1.00 75.56 85 PHE A CA 1
ATOM 700 C C . PHE A 1 85 ? 3.960 7.625 8.161 1.00 75.56 85 PHE A C 1
ATOM 702 O O . PHE A 1 85 ? 4.107 7.339 9.347 1.00 75.56 85 PHE A O 1
ATOM 709 N N . GLN A 1 86 ? 4.619 8.634 7.583 1.00 68.94 86 GLN A N 1
ATOM 710 C CA . GLN A 1 86 ? 5.574 9.515 8.256 1.00 68.94 86 GLN A CA 1
ATOM 711 C C . GLN A 1 86 ? 4.943 10.709 8.974 1.00 68.94 86 GLN A C 1
ATOM 713 O O . GLN A 1 86 ? 5.670 11.415 9.678 1.00 68.94 86 GLN A O 1
ATOM 718 N N . LYS A 1 87 ? 3.635 10.969 8.828 1.00 69.31 87 LYS A N 1
ATOM 719 C CA . LYS A 1 87 ? 2.954 12.073 9.526 1.00 69.31 87 LYS A CA 1
ATOM 720 C C . LYS A 1 87 ? 3.052 11.881 11.043 1.00 69.31 87 LYS A C 1
ATOM 722 O O . LYS A 1 87 ? 2.202 11.251 11.669 1.00 69.31 87 LYS A O 1
ATOM 727 N N . GLN A 1 88 ? 4.100 12.452 11.632 1.00 60.62 88 GLN A N 1
ATOM 728 C CA . GLN A 1 88 ? 4.288 12.515 13.074 1.00 60.62 88 GLN A CA 1
ATOM 729 C C . GLN A 1 88 ? 3.155 13.338 13.688 1.00 60.62 88 GLN A C 1
ATOM 731 O O . GLN A 1 88 ? 2.672 14.295 13.080 1.00 60.62 88 GLN A O 1
ATOM 736 N N . ASN A 1 89 ? 2.746 12.967 14.901 1.00 69.12 89 ASN A N 1
ATOM 737 C CA . ASN A 1 89 ? 1.697 13.657 15.654 1.00 69.12 89 ASN A CA 1
ATOM 738 C C . ASN A 1 89 ? 0.319 13.650 14.964 1.00 69.12 89 ASN A C 1
ATOM 740 O O . ASN A 1 89 ? -0.437 14.610 15.095 1.00 69.12 89 ASN A O 1
ATOM 744 N N . LYS A 1 90 ? -0.025 12.576 14.236 1.00 81.12 90 LYS A N 1
ATOM 745 C CA . LYS A 1 90 ? -1.403 12.341 13.787 1.00 81.12 90 LYS A CA 1
ATOM 746 C C . LYS A 1 90 ? -1.916 10.940 14.153 1.00 81.12 90 LYS A C 1
ATOM 748 O O . LYS A 1 90 ? -1.155 9.975 14.047 1.00 81.12 90 LYS A O 1
ATOM 753 N N . PRO A 1 91 ? -3.209 10.806 14.503 1.00 86.06 91 PRO A N 1
ATOM 754 C CA . PRO A 1 91 ? -3.843 9.528 14.821 1.00 86.06 91 PRO A CA 1
ATOM 755 C C . PRO A 1 91 ? -4.135 8.715 13.545 1.00 86.06 91 PRO A C 1
ATOM 757 O O . PRO A 1 91 ? -5.279 8.570 13.125 1.00 86.06 91 PRO A O 1
ATOM 760 N N . ILE A 1 92 ? -3.095 8.229 12.860 1.00 85.81 92 ILE A N 1
ATOM 761 C CA . ILE A 1 92 ? -3.233 7.636 11.515 1.00 85.81 92 ILE A CA 1
ATOM 762 C C . ILE A 1 92 ? -3.521 6.128 11.504 1.00 85.81 92 ILE A C 1
ATOM 764 O O . ILE A 1 92 ? -3.795 5.567 10.442 1.00 85.81 92 ILE A O 1
ATOM 768 N N . PHE A 1 93 ? -3.431 5.449 12.653 1.00 87.50 93 PHE A N 1
ATOM 769 C CA . PHE A 1 93 ? -3.478 3.983 12.717 1.00 87.50 93 PHE A CA 1
ATOM 770 C C . PHE A 1 93 ? -4.754 3.359 12.120 1.00 87.50 93 PHE A C 1
ATOM 772 O O . PHE A 1 93 ? -4.622 2.391 11.365 1.00 87.50 93 PHE A O 1
ATOM 779 N N . PRO A 1 94 ? -5.964 3.918 12.341 1.00 91.81 94 PRO A N 1
ATOM 780 C CA . PRO A 1 94 ? -7.202 3.383 11.762 1.00 91.81 94 PRO A CA 1
ATOM 781 C C . PRO A 1 94 ? -7.234 3.386 10.229 1.00 91.81 94 PRO A C 1
ATOM 783 O O . PRO A 1 94 ? -7.961 2.604 9.624 1.00 91.81 94 PRO A O 1
ATOM 786 N N . PHE A 1 95 ? -6.417 4.218 9.581 1.00 90.38 95 PHE A N 1
ATOM 787 C CA . PHE A 1 95 ? -6.398 4.371 8.123 1.00 90.38 95 PHE A CA 1
ATOM 788 C C . PHE A 1 95 ? -5.362 3.476 7.427 1.00 90.38 95 PHE A C 1
ATOM 790 O O . PHE A 1 95 ? -5.330 3.398 6.198 1.00 90.38 95 PHE A O 1
ATOM 797 N N . VAL A 1 96 ? -4.498 2.785 8.181 1.00 86.75 96 VAL A N 1
ATOM 798 C CA . VAL A 1 96 ? -3.404 1.981 7.609 1.00 86.75 96 VAL A CA 1
ATOM 799 C C . VAL A 1 96 ? -3.938 0.872 6.709 1.00 86.75 96 VAL A C 1
ATOM 801 O O . VAL A 1 96 ? -3.413 0.657 5.619 1.00 86.75 96 VAL A O 1
ATOM 804 N N . LYS A 1 97 ? -5.000 0.176 7.131 1.00 89.06 97 LYS A N 1
ATOM 805 C CA . LYS A 1 97 ? -5.569 -0.927 6.349 1.00 89.06 97 LYS A CA 1
ATOM 806 C C . LYS A 1 97 ? -6.125 -0.453 5.009 1.00 89.06 97 LYS A C 1
ATOM 808 O O . LYS A 1 97 ? -5.894 -1.105 3.994 1.00 89.06 97 LYS A O 1
ATOM 813 N N . GLU A 1 98 ? -6.817 0.681 4.996 1.00 89.62 98 GLU A N 1
ATOM 814 C CA . GLU A 1 98 ? -7.333 1.278 3.764 1.00 89.62 98 GLU A CA 1
ATOM 815 C C . GLU A 1 98 ? -6.192 1.669 2.819 1.00 89.62 98 GLU A C 1
ATOM 817 O O . GLU A 1 98 ? -6.220 1.313 1.645 1.00 89.62 98 GLU A O 1
ATOM 822 N N . ARG A 1 99 ? -5.129 2.291 3.345 1.00 88.31 99 ARG A N 1
ATOM 823 C CA . ARG A 1 99 ? -3.923 2.614 2.565 1.00 88.31 99 ARG A CA 1
ATOM 824 C C . ARG A 1 99 ? -3.269 1.378 1.957 1.00 88.31 99 ARG A C 1
ATOM 826 O O . ARG A 1 99 ? -2.940 1.387 0.777 1.00 88.31 99 ARG A O 1
ATOM 833 N N . LEU A 1 100 ? -3.139 0.294 2.723 1.00 87.31 100 LEU A N 1
ATOM 834 C CA . LEU A 1 100 ? -2.619 -0.974 2.205 1.00 87.31 100 LEU A CA 1
ATOM 835 C C . LEU A 1 100 ? -3.527 -1.568 1.118 1.00 87.31 100 LEU A C 1
ATOM 837 O O . LEU A 1 100 ? -3.022 -2.116 0.144 1.00 87.31 100 LEU A O 1
ATOM 841 N N . ASN A 1 101 ? -4.850 -1.448 1.248 1.00 90.50 101 ASN A N 1
ATOM 842 C CA . ASN A 1 101 ? -5.776 -1.902 0.209 1.00 90.50 101 ASN A CA 1
ATOM 843 C C . ASN A 1 101 ? -5.649 -1.059 -1.071 1.00 90.50 101 ASN A C 1
ATOM 845 O O . ASN A 1 101 ? -5.634 -1.625 -2.159 1.00 90.50 101 ASN A O 1
ATOM 849 N N . HIS A 1 102 ? -5.510 0.266 -0.955 1.00 91.69 102 HIS A N 1
ATOM 850 C CA . HIS A 1 102 ? -5.265 1.141 -2.105 1.00 91.69 102 HIS A CA 1
ATOM 851 C C . HIS A 1 102 ? -3.944 0.811 -2.802 1.00 91.69 102 HIS A C 1
ATOM 853 O O . HIS A 1 102 ? -3.920 0.693 -4.023 1.00 91.69 102 HIS A O 1
ATOM 859 N N . LEU A 1 103 ? -2.872 0.585 -2.038 1.00 89.19 103 LEU A N 1
ATOM 860 C CA . LEU A 1 103 ? -1.584 0.157 -2.580 1.00 89.19 103 LEU A CA 1
ATOM 861 C C . LEU A 1 103 ? -1.690 -1.195 -3.302 1.00 89.19 103 LEU A C 1
ATOM 863 O O . LEU A 1 103 ? -1.152 -1.353 -4.393 1.00 89.19 103 LEU A O 1
ATOM 867 N N . SER A 1 104 ? -2.427 -2.148 -2.724 1.00 91.44 104 SER A N 1
ATOM 868 C CA . SER A 1 104 ? -2.713 -3.441 -3.355 1.00 91.44 104 SER A CA 1
ATOM 869 C C . SER A 1 104 ? -3.414 -3.267 -4.700 1.00 91.44 104 SER A C 1
ATOM 871 O O . SER A 1 104 ? -2.955 -3.811 -5.698 1.00 91.44 104 SER A O 1
ATOM 873 N N . ALA A 1 105 ? -4.497 -2.485 -4.728 1.00 93.50 105 ALA A N 1
ATOM 874 C CA . ALA A 1 105 ? -5.283 -2.242 -5.933 1.00 93.50 105 ALA A CA 1
ATOM 875 C C . ALA A 1 105 ? -4.465 -1.514 -7.008 1.00 93.50 105 ALA A C 1
ATOM 877 O O . ALA A 1 105 ? -4.552 -1.864 -8.179 1.00 93.50 105 ALA A O 1
ATOM 878 N N . PHE A 1 106 ? -3.635 -0.547 -6.606 1.00 93.19 106 PHE A N 1
ATOM 879 C CA . PHE A 1 106 ? -2.712 0.153 -7.496 1.00 93.19 106 PHE A CA 1
ATOM 880 C C . PHE A 1 106 ? -1.693 -0.798 -8.137 1.00 93.19 106 PHE A C 1
ATOM 882 O O . PHE A 1 106 ? -1.453 -0.720 -9.339 1.00 93.19 106 PHE A O 1
ATOM 889 N N . LEU A 1 107 ? -1.088 -1.706 -7.367 1.00 92.75 107 LEU A N 1
ATOM 890 C CA . LEU A 1 107 ? -0.153 -2.68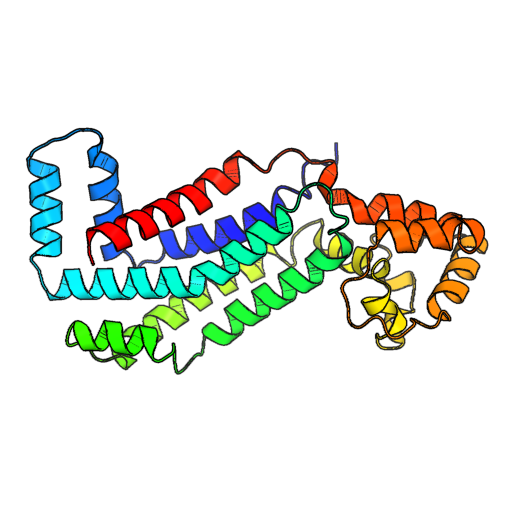8 -7.921 1.00 92.75 107 LEU A CA 1
ATOM 891 C C . LEU A 1 107 ? -0.868 -3.656 -8.872 1.00 92.75 107 LEU A C 1
ATOM 893 O O . LEU A 1 107 ? -0.406 -3.877 -9.990 1.00 92.75 107 LEU A O 1
ATOM 897 N N . GLU A 1 108 ? -2.011 -4.192 -8.446 1.00 95.06 108 GLU A N 1
ATOM 898 C CA . GLU A 1 108 ? -2.804 -5.159 -9.207 1.00 95.06 108 GLU A CA 1
ATOM 899 C C . GLU A 1 108 ? -3.304 -4.584 -10.536 1.00 95.06 108 GLU A C 1
ATOM 901 O O . GLU A 1 108 ? -3.146 -5.217 -11.581 1.00 95.06 108 GLU A O 1
ATOM 906 N N . SER A 1 109 ? -3.844 -3.360 -10.529 1.00 94.62 109 SER A N 1
ATOM 907 C CA . SER A 1 109 ? -4.390 -2.724 -11.733 1.00 94.62 109 SER A CA 1
ATOM 908 C C . SER A 1 109 ? -3.340 -2.543 -12.825 1.00 94.62 109 SER A C 1
ATOM 910 O O . SER A 1 109 ? -3.661 -2.620 -14.007 1.00 94.62 109 SER A O 1
ATOM 912 N N . ASN A 1 110 ? -2.080 -2.327 -12.439 1.00 95.31 110 ASN A N 1
ATOM 913 C CA . ASN A 1 110 ? -0.988 -2.122 -13.384 1.00 95.31 110 ASN A CA 1
ATOM 914 C C . ASN A 1 110 ? -0.330 -3.429 -13.867 1.00 95.31 110 ASN A C 1
ATOM 916 O O . ASN A 1 110 ? 0.452 -3.391 -14.813 1.00 95.31 110 ASN A O 1
ATOM 920 N N . CYS A 1 111 ? -0.659 -4.590 -13.286 1.00 95.19 111 CYS A N 1
ATOM 921 C CA . CYS A 1 111 ? -0.132 -5.886 -13.741 1.00 95.19 111 CYS A CA 1
ATOM 922 C C . CYS A 1 111 ? -0.626 -6.269 -15.145 1.00 95.19 111 CYS A C 1
ATOM 924 O O . CYS A 1 111 ? 0.045 -7.012 -15.851 1.00 95.19 111 CYS A O 1
ATOM 926 N N . ASN A 1 112 ? -1.800 -5.774 -15.547 1.00 92.44 112 ASN A N 1
ATOM 927 C CA . ASN A 1 112 ? -2.429 -6.076 -16.837 1.00 92.44 112 ASN A CA 1
ATOM 928 C C . ASN A 1 112 ? -2.772 -4.802 -17.622 1.00 92.44 112 ASN A C 1
ATOM 930 O O . ASN A 1 112 ? -3.696 -4.813 -18.440 1.00 92.44 112 ASN A O 1
ATOM 934 N N . SER A 1 113 ? -2.080 -3.691 -17.346 1.00 93.50 113 SER A N 1
ATOM 935 C CA . SER A 1 113 ? -2.384 -2.437 -18.028 1.00 93.50 113 SER A CA 1
ATOM 936 C C . SER A 1 113 ? -2.044 -2.530 -19.512 1.00 93.50 113 SER A C 1
ATOM 938 O O . SER A 1 113 ? -1.007 -3.066 -19.901 1.00 93.50 113 SER A O 1
ATOM 940 N N . GLN A 1 114 ? -2.929 -1.991 -20.345 1.00 92.12 114 GLN A N 1
ATOM 941 C CA . GLN A 1 114 ? -2.703 -1.861 -21.788 1.00 92.12 114 GLN A CA 1
ATOM 942 C C . GLN A 1 114 ? -2.174 -0.475 -22.167 1.00 92.12 114 GLN A C 1
ATOM 944 O O . GLN A 1 114 ? -1.849 -0.250 -23.328 1.00 92.12 114 GLN A O 1
ATOM 949 N N . ASP A 1 115 ? -2.107 0.434 -21.196 1.00 92.12 115 ASP A N 1
ATOM 950 C CA . ASP A 1 115 ? -1.708 1.825 -21.368 1.00 92.12 115 ASP A CA 1
ATOM 951 C C . ASP A 1 115 ? -1.003 2.320 -20.094 1.00 92.12 115 ASP A C 1
ATOM 953 O O . ASP A 1 115 ? -1.422 2.016 -18.973 1.00 92.12 115 ASP A O 1
ATOM 957 N N . PHE A 1 116 ? 0.083 3.069 -20.260 1.00 93.69 116 PHE A N 1
ATOM 958 C CA . PHE A 1 116 ? 0.850 3.681 -19.169 1.00 93.69 116 PHE A CA 1
ATOM 959 C C . PHE A 1 116 ? 0.842 5.218 -19.240 1.00 93.69 116 PHE A C 1
ATOM 961 O O . PHE A 1 116 ? 1.545 5.895 -18.490 1.00 93.69 116 PHE A O 1
ATOM 968 N N . GLY A 1 117 ? -0.012 5.776 -20.097 1.00 93.75 117 GLY A N 1
ATOM 969 C CA . GLY A 1 117 ? -0.292 7.193 -20.211 1.00 93.75 117 GLY A CA 1
ATOM 970 C C . GLY A 1 117 ? 0.608 7.930 -21.210 1.00 93.75 117 GLY A C 1
ATOM 971 O O . GLY A 1 117 ? 1.730 7.510 -21.511 1.00 93.75 117 GLY A O 1
ATOM 972 N N . PRO A 1 118 ? 0.143 9.101 -21.683 1.00 93.69 118 PRO A N 1
ATOM 973 C CA . PRO A 1 118 ? 0.792 9.847 -22.760 1.00 93.69 118 PRO A CA 1
ATOM 974 C C . PRO A 1 118 ? 2.177 10.391 -22.384 1.00 93.69 118 PRO A C 1
ATOM 976 O O . PRO A 1 118 ? 3.011 10.601 -23.265 1.00 93.69 118 PRO A O 1
ATOM 979 N N . ASP A 1 119 ? 2.446 10.608 -21.094 1.00 91.94 119 ASP A N 1
ATOM 980 C CA . ASP A 1 119 ? 3.741 11.105 -20.613 1.00 91.94 119 ASP A CA 1
ATOM 981 C C . ASP A 1 119 ? 4.865 10.083 -20.868 1.00 91.94 119 ASP A C 1
ATOM 983 O O . ASP A 1 119 ? 5.967 10.440 -21.309 1.00 91.94 119 ASP A O 1
ATOM 987 N N . LEU A 1 120 ? 4.576 8.794 -20.647 1.00 93.56 120 LEU A N 1
ATOM 988 C CA . LEU A 1 120 ? 5.518 7.716 -20.935 1.00 93.56 120 LEU A CA 1
ATOM 989 C C . LEU A 1 120 ? 5.646 7.472 -22.426 1.00 93.56 120 LEU A C 1
ATOM 991 O O . LEU A 1 120 ? 6.770 7.395 -22.923 1.00 93.56 120 LEU A O 1
ATOM 995 N N . ASP A 1 121 ? 4.527 7.438 -23.142 1.00 96.12 121 ASP A N 1
ATOM 996 C CA . ASP A 1 121 ? 4.527 7.266 -24.593 1.00 96.12 121 ASP A CA 1
ATOM 997 C C . ASP A 1 121 ? 5.356 8.343 -25.284 1.00 96.12 121 ASP A C 1
ATOM 999 O O . ASP A 1 121 ? 6.199 8.031 -26.122 1.00 96.12 121 ASP A O 1
ATOM 1003 N N . THR A 1 122 ? 5.200 9.603 -24.870 1.00 95.88 122 THR A N 1
ATOM 1004 C CA . THR A 1 122 ? 5.994 10.724 -25.390 1.00 95.88 122 THR A CA 1
ATOM 1005 C C . THR A 1 122 ? 7.488 10.479 -25.200 1.00 95.88 122 THR A C 1
ATOM 1007 O O . THR A 1 122 ? 8.279 10.721 -26.110 1.00 95.88 122 THR A O 1
ATOM 1010 N N . THR A 1 123 ? 7.891 9.942 -24.049 1.00 93.69 123 THR A N 1
ATOM 1011 C CA . THR A 1 123 ? 9.302 9.650 -23.753 1.00 93.69 123 THR A CA 1
ATOM 1012 C C . THR A 1 123 ? 9.828 8.499 -24.594 1.00 93.69 123 THR A C 1
ATOM 1014 O O . THR A 1 123 ? 10.912 8.603 -25.169 1.00 93.69 123 THR A O 1
ATOM 1017 N N . ILE A 1 124 ? 9.048 7.428 -24.723 1.00 95.88 124 ILE A N 1
ATOM 1018 C CA . ILE A 1 124 ? 9.391 6.265 -25.545 1.00 95.88 124 ILE A CA 1
ATOM 1019 C C . ILE A 1 124 ? 9.556 6.692 -27.012 1.00 95.88 124 ILE A C 1
ATOM 1021 O O . ILE A 1 124 ? 10.583 6.413 -27.634 1.00 95.88 124 ILE A O 1
ATOM 1025 N N . ILE A 1 125 ? 8.596 7.455 -27.538 1.00 96.69 125 ILE A N 1
ATOM 1026 C CA . ILE A 1 125 ? 8.600 7.960 -28.916 1.00 96.69 125 ILE A CA 1
ATOM 1027 C C . ILE A 1 125 ? 9.755 8.942 -29.146 1.00 96.69 125 ILE A C 1
ATOM 1029 O O . ILE A 1 125 ? 10.384 8.898 -30.202 1.00 96.69 125 ILE A O 1
ATOM 1033 N N . SER A 1 126 ? 10.093 9.790 -28.167 1.00 95.50 126 SER A N 1
ATOM 1034 C CA . SER A 1 126 ? 11.214 10.740 -28.286 1.00 95.50 126 SER A CA 1
ATOM 1035 C C . SER A 1 126 ? 12.572 10.054 -28.488 1.00 95.50 126 SER A C 1
ATOM 1037 O O . SER A 1 126 ? 13.486 10.635 -29.073 1.00 95.50 126 SER A O 1
ATOM 1039 N N . HIS A 1 127 ? 12.685 8.794 -28.060 1.00 94.44 127 HIS A N 1
ATOM 1040 C CA . HIS A 1 127 ? 13.846 7.934 -28.276 1.00 94.44 127 HIS A CA 1
ATOM 1041 C C . HIS A 1 127 ? 13.697 6.984 -29.477 1.00 94.44 127 HIS A C 1
ATOM 1043 O O . HIS A 1 127 ? 14.509 6.075 -29.636 1.00 94.44 127 HIS A O 1
ATOM 1049 N N . TYR A 1 128 ? 12.712 7.219 -30.352 1.00 95.88 128 TYR A N 1
ATOM 1050 C CA . TYR A 1 128 ? 12.422 6.425 -31.554 1.00 95.88 128 TYR A CA 1
ATOM 1051 C C . TYR A 1 128 ? 12.051 4.964 -31.273 1.00 95.88 128 TYR A C 1
ATOM 1053 O O . TYR A 1 128 ? 12.291 4.082 -32.099 1.00 95.88 128 TYR A O 1
ATOM 1061 N N . PHE A 1 129 ? 11.455 4.699 -30.113 1.00 96.75 129 PHE A N 1
ATOM 1062 C CA . PHE A 1 129 ? 10.933 3.384 -29.765 1.00 96.75 129 PHE A CA 1
ATOM 1063 C C . PHE A 1 129 ? 9.419 3.287 -29.957 1.00 96.75 129 PHE A C 1
ATOM 1065 O O . PHE A 1 129 ? 8.719 4.290 -30.098 1.00 96.75 129 PHE A O 1
ATOM 1072 N N . ASN A 1 130 ? 8.917 2.054 -29.913 1.00 95.94 130 ASN A N 1
ATOM 1073 C CA . ASN A 1 130 ? 7.500 1.733 -29.976 1.00 95.94 130 ASN A CA 1
ATOM 1074 C C . ASN A 1 130 ? 6.950 1.454 -28.555 1.00 95.94 130 ASN A C 1
ATOM 1076 O O . ASN A 1 130 ? 7.435 0.524 -27.908 1.00 95.94 130 ASN A O 1
ATOM 1080 N N . PRO A 1 131 ? 5.953 2.209 -28.043 1.00 95.88 131 PRO A N 1
ATOM 1081 C CA . PRO A 1 131 ? 5.408 2.016 -26.689 1.00 95.88 131 PRO A CA 1
ATOM 1082 C C . PRO A 1 131 ? 4.962 0.588 -26.333 1.00 95.88 131 PRO A C 1
ATOM 1084 O O . PRO A 1 131 ? 5.362 0.103 -25.269 1.00 95.88 131 PRO A O 1
ATOM 1087 N N . PRO A 1 132 ? 4.255 -0.148 -27.215 1.00 95.81 132 PRO A N 1
ATOM 1088 C CA . PRO A 1 132 ? 3.891 -1.545 -26.972 1.00 95.81 132 PRO A CA 1
ATOM 1089 C C . PRO A 1 132 ? 5.062 -2.484 -26.653 1.00 95.81 132 PRO A C 1
ATOM 1091 O O . PRO A 1 132 ? 4.846 -3.507 -26.008 1.00 95.81 132 PRO A O 1
ATOM 1094 N N . ASP A 1 133 ? 6.293 -2.155 -27.056 1.00 94.94 133 ASP A N 1
ATOM 1095 C CA . ASP A 1 133 ? 7.469 -2.984 -26.767 1.00 94.94 133 ASP A CA 1
ATOM 1096 C C . ASP A 1 133 ? 7.885 -2.886 -25.283 1.00 94.94 133 ASP A C 1
ATOM 1098 O O . ASP A 1 133 ? 8.529 -3.790 -24.749 1.00 94.94 133 ASP A O 1
ATOM 1102 N N . PHE A 1 134 ? 7.496 -1.804 -24.597 1.00 95.38 134 PHE A N 1
ATOM 1103 C CA . PHE A 1 134 ? 7.841 -1.531 -23.199 1.00 95.38 134 PHE A CA 1
ATOM 1104 C C . PHE A 1 134 ? 6.744 -1.935 -22.210 1.00 95.38 134 PHE A C 1
ATOM 1106 O O . PHE A 1 134 ? 7.056 -2.324 -21.083 1.00 95.38 134 PHE A O 1
ATOM 1113 N N . TYR A 1 135 ? 5.471 -1.896 -22.607 1.00 95.81 135 TYR A N 1
ATOM 1114 C CA . TYR A 1 135 ? 4.352 -2.196 -21.705 1.00 95.81 135 TYR A CA 1
ATOM 1115 C C . TYR A 1 135 ? 4.446 -3.576 -21.031 1.00 95.81 135 TYR A C 1
ATOM 1117 O O . TYR A 1 135 ? 4.252 -3.638 -19.816 1.00 95.81 135 TYR A O 1
ATOM 1125 N N . PRO A 1 136 ? 4.827 -4.675 -21.723 1.00 96.12 136 PRO A N 1
ATOM 1126 C CA . PRO A 1 136 ? 5.007 -5.967 -21.063 1.00 96.12 136 PRO A CA 1
ATOM 1127 C C . PRO A 1 136 ? 6.063 -5.929 -19.953 1.00 96.12 136 PRO A C 1
ATOM 1129 O O . PRO A 1 136 ? 5.902 -6.577 -18.922 1.00 96.12 136 PRO A O 1
ATOM 1132 N N . VAL A 1 137 ? 7.132 -5.143 -20.129 1.00 95.25 137 VAL A N 1
ATOM 1133 C CA . VAL A 1 137 ? 8.180 -4.977 -19.113 1.00 95.25 137 VAL A CA 1
ATOM 1134 C C . VAL A 1 137 ? 7.630 -4.259 -17.882 1.00 95.25 137 VAL A C 1
ATOM 1136 O O . VAL A 1 137 ? 7.923 -4.665 -16.757 1.00 95.25 137 VAL A O 1
ATOM 1139 N N . PHE A 1 138 ? 6.814 -3.224 -18.081 1.00 95.50 138 PHE A N 1
ATOM 1140 C CA . PHE A 1 138 ? 6.169 -2.486 -16.995 1.00 95.50 138 PHE A CA 1
ATOM 1141 C C . PHE A 1 138 ? 5.170 -3.357 -16.230 1.00 95.50 138 PHE A C 1
ATOM 1143 O O . PHE A 1 138 ? 5.239 -3.421 -15.002 1.00 95.50 138 PHE A O 1
ATOM 1150 N N . CYS A 1 139 ? 4.315 -4.097 -16.940 1.00 96.12 139 CYS A N 1
ATOM 1151 C CA . CYS A 1 139 ? 3.389 -5.064 -16.349 1.00 96.12 139 CYS A CA 1
ATOM 1152 C C . CYS A 1 139 ? 4.124 -6.096 -15.484 1.00 96.12 139 CYS A C 1
ATOM 1154 O O . CYS A 1 139 ? 3.756 -6.302 -14.330 1.00 96.12 139 CYS A O 1
ATOM 1156 N N . LEU A 1 140 ? 5.219 -6.676 -15.990 1.00 95.56 140 LEU A N 1
ATOM 1157 C CA . LEU A 1 140 ? 6.041 -7.633 -15.240 1.00 95.56 140 LEU A CA 1
ATOM 1158 C C . LEU A 1 140 ? 6.704 -7.007 -13.999 1.00 95.56 140 LEU A C 1
ATOM 1160 O O . LEU A 1 140 ? 6.866 -7.683 -12.980 1.00 95.56 140 LEU A O 1
ATOM 1164 N N . ALA A 1 141 ? 7.084 -5.726 -14.049 1.00 92.12 141 ALA A N 1
ATOM 1165 C CA . ALA A 1 141 ? 7.613 -5.018 -12.882 1.00 92.12 141 ALA A CA 1
ATOM 1166 C C . ALA A 1 141 ? 6.540 -4.862 -11.791 1.00 92.12 141 ALA A C 1
ATOM 1168 O O . ALA A 1 141 ? 6.819 -5.065 -10.603 1.00 92.12 141 ALA A O 1
ATOM 1169 N N . PHE A 1 142 ? 5.308 -4.532 -12.183 1.00 94.50 142 PHE A N 1
ATOM 1170 C CA . PHE A 1 142 ? 4.167 -4.467 -11.271 1.00 94.50 142 PHE A CA 1
ATOM 1171 C C . PHE A 1 142 ? 3.782 -5.836 -10.725 1.00 94.50 142 PHE A C 1
ATOM 1173 O O . PHE A 1 142 ? 3.597 -5.961 -9.518 1.00 94.50 142 PHE A O 1
ATOM 1180 N N . GLU A 1 143 ? 3.758 -6.869 -11.563 1.00 95.50 143 GLU A N 1
ATOM 1181 C CA . GLU A 1 143 ? 3.478 -8.242 -11.148 1.00 95.50 143 GLU A CA 1
ATOM 1182 C C . GLU A 1 143 ? 4.496 -8.726 -10.110 1.00 95.50 143 GLU A C 1
ATOM 1184 O O . GLU A 1 143 ? 4.126 -9.268 -9.068 1.00 95.50 143 GLU A O 1
ATOM 1189 N N . ALA A 1 144 ? 5.788 -8.469 -10.337 1.00 91.94 144 ALA A N 1
ATOM 1190 C CA . ALA A 1 144 ? 6.830 -8.806 -9.375 1.00 91.94 144 ALA A CA 1
ATOM 1191 C C . ALA A 1 144 ? 6.594 -8.112 -8.021 1.00 91.94 144 ALA A C 1
ATOM 1193 O O . ALA A 1 144 ? 6.665 -8.759 -6.970 1.00 91.94 144 ALA A O 1
ATOM 1194 N N . ALA A 1 145 ? 6.281 -6.812 -8.034 1.00 89.94 145 ALA A N 1
ATOM 1195 C CA . ALA A 1 145 ? 5.987 -6.047 -6.824 1.00 89.94 145 ALA A CA 1
ATOM 1196 C C . ALA A 1 145 ? 4.704 -6.520 -6.122 1.00 89.94 145 ALA A C 1
ATOM 1198 O O . ALA A 1 145 ? 4.698 -6.667 -4.900 1.00 89.94 145 ALA A O 1
ATOM 1199 N N . PHE A 1 146 ? 3.642 -6.805 -6.875 1.00 92.38 146 PHE A N 1
ATOM 1200 C CA . PHE A 1 146 ? 2.365 -7.296 -6.365 1.00 92.38 146 PHE A CA 1
ATOM 1201 C C . PHE A 1 146 ? 2.505 -8.672 -5.718 1.00 92.38 146 PHE A C 1
ATOM 1203 O O . PHE A 1 146 ? 2.056 -8.875 -4.592 1.00 92.38 146 PHE A O 1
ATOM 1210 N N . ASN A 1 147 ? 3.204 -9.599 -6.372 1.00 91.88 147 ASN A N 1
ATOM 1211 C CA . ASN A 1 147 ? 3.474 -10.927 -5.825 1.00 91.88 147 ASN A CA 1
ATOM 1212 C C . ASN A 1 147 ? 4.275 -10.840 -4.523 1.00 91.88 147 ASN A C 1
ATOM 1214 O O . ASN A 1 147 ? 3.967 -11.533 -3.550 1.00 91.88 147 ASN A O 1
ATOM 1218 N N . LYS A 1 148 ? 5.271 -9.945 -4.470 1.00 87.56 148 LYS A N 1
ATOM 1219 C CA . LYS A 1 148 ? 6.024 -9.676 -3.242 1.00 87.56 148 LYS A CA 1
ATOM 1220 C C . LYS A 1 148 ? 5.108 -9.118 -2.152 1.00 87.56 148 LYS A C 1
ATOM 1222 O O . LYS A 1 14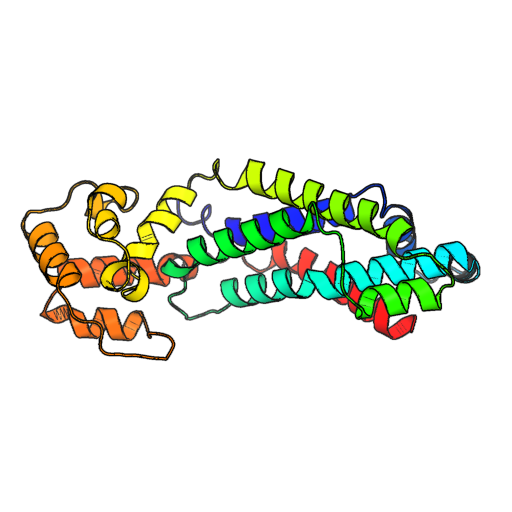8 ? 5.090 -9.648 -1.045 1.00 87.56 148 LYS A O 1
ATOM 1227 N N . PHE A 1 149 ? 4.315 -8.096 -2.461 1.00 86.62 149 PHE A N 1
ATOM 1228 C CA . PHE A 1 149 ? 3.355 -7.498 -1.536 1.00 86.62 149 PHE A CA 1
ATOM 1229 C C . PHE A 1 149 ? 2.382 -8.550 -0.976 1.00 86.62 149 PHE A C 1
ATOM 1231 O O . PHE A 1 149 ? 2.295 -8.732 0.238 1.00 86.62 149 PHE A O 1
ATOM 1238 N N . ASN A 1 150 ? 1.735 -9.331 -1.838 1.00 88.12 150 ASN A N 1
ATOM 1239 C CA . ASN A 1 150 ? 0.763 -10.353 -1.447 1.00 88.12 150 ASN A CA 1
ATOM 1240 C C . ASN A 1 150 ? 1.351 -11.496 -0.624 1.00 88.12 150 ASN A C 1
ATOM 1242 O O . ASN A 1 150 ? 0.650 -12.054 0.214 1.00 88.12 150 ASN A O 1
ATOM 1246 N N . ALA A 1 151 ? 2.621 -11.848 -0.817 1.00 86.69 151 ALA A N 1
ATOM 1247 C CA . ALA A 1 151 ? 3.273 -12.854 0.017 1.00 86.69 151 ALA A CA 1
ATOM 1248 C C . ALA A 1 151 ? 3.500 -12.359 1.460 1.00 86.69 151 ALA A C 1
ATOM 1250 O O . ALA A 1 151 ? 3.463 -13.144 2.413 1.00 86.69 151 ALA A O 1
ATOM 1251 N N . HIS A 1 152 ? 3.726 -11.053 1.630 1.00 79.62 152 HIS A N 1
ATOM 1252 C CA . HIS A 1 152 ? 4.089 -10.452 2.911 1.00 79.62 152 HIS A CA 1
ATOM 1253 C C . HIS A 1 152 ? 2.893 -9.890 3.694 1.00 79.62 152 HIS A C 1
ATOM 1255 O O . HIS A 1 152 ? 2.937 -9.893 4.923 1.00 79.62 152 HIS A O 1
ATOM 1261 N N . ILE A 1 153 ? 1.824 -9.429 3.027 1.00 77.75 153 ILE A N 1
ATOM 1262 C CA . ILE A 1 153 ? 0.727 -8.737 3.719 1.00 77.75 153 ILE A CA 1
ATOM 1263 C C . ILE A 1 153 ? -0.153 -9.642 4.594 1.00 77.75 153 ILE A C 1
ATOM 1265 O O . ILE A 1 153 ? -0.351 -9.331 5.772 1.00 77.75 153 ILE A O 1
ATOM 1269 N N . PRO A 1 154 ? -0.727 -10.736 4.061 1.00 75.81 154 PRO A N 1
ATOM 1270 C CA . PRO A 1 154 ? -1.662 -11.568 4.816 1.00 75.81 154 PRO A CA 1
ATOM 1271 C C . PRO A 1 154 ? -0.982 -12.356 5.939 1.00 75.81 154 PRO A C 1
ATOM 1273 O O . PRO A 1 154 ? -1.631 -12.724 6.911 1.00 75.81 154 PRO A O 1
ATOM 1276 N N . SER A 1 155 ? 0.321 -12.621 5.808 1.00 74.75 155 SER A N 1
ATOM 1277 C CA . SER A 1 155 ? 1.104 -13.409 6.764 1.00 74.75 155 SER A CA 1
ATOM 1278 C C . SER A 1 155 ? 1.605 -12.594 7.959 1.00 74.75 155 SER A C 1
ATOM 1280 O O . SER A 1 155 ? 2.164 -13.161 8.900 1.00 74.75 155 SER A O 1
ATOM 1282 N N . HIS A 1 156 ? 1.413 -11.272 7.959 1.00 72.31 156 HIS A N 1
ATOM 1283 C CA . HIS A 1 156 ? 1.976 -10.432 9.001 1.00 72.31 156 HIS A CA 1
ATOM 1284 C C . HIS A 1 156 ? 1.167 -10.486 10.307 1.00 72.31 156 HIS A C 1
ATOM 1286 O O . HIS A 1 156 ? -0.053 -10.289 10.276 1.00 72.31 156 HIS A O 1
ATOM 1292 N N . PRO A 1 157 ? 1.823 -10.617 11.481 1.00 72.56 157 PRO A N 1
ATOM 1293 C CA . PRO A 1 157 ? 1.149 -10.719 12.782 1.00 72.56 157 PRO A CA 1
ATOM 1294 C C . PRO A 1 157 ? 0.211 -9.556 13.125 1.00 72.56 157 PRO A C 1
ATOM 1296 O O . PRO A 1 157 ? -0.632 -9.668 14.007 1.00 72.56 157 PRO A O 1
ATOM 1299 N N . THR A 1 158 ? 0.380 -8.419 12.454 1.00 78.38 158 THR A N 1
ATOM 1300 C CA . THR A 1 158 ? -0.284 -7.154 12.787 1.00 78.38 158 THR A CA 1
ATOM 1301 C C . THR A 1 158 ? -1.387 -6.786 11.805 1.00 78.38 158 THR A C 1
ATOM 1303 O O . THR A 1 158 ? -2.073 -5.785 11.996 1.00 78.38 158 THR A O 1
ATOM 1306 N N . HIS A 1 159 ? -1.568 -7.591 10.755 1.00 82.44 159 HIS A N 1
ATOM 1307 C CA . HIS A 1 159 ? -2.589 -7.385 9.732 1.00 82.44 159 HIS A CA 1
ATOM 1308 C C . HIS A 1 159 ? -3.996 -7.339 10.330 1.00 82.44 159 HIS A C 1
ATOM 1310 O O . HIS A 1 159 ? -4.754 -6.408 10.053 1.00 82.44 159 HIS A O 1
ATOM 1316 N N . SER A 1 160 ? -4.297 -8.284 11.222 1.00 87.69 160 SER A N 1
ATOM 1317 C CA . SER A 1 160 ? -5.566 -8.347 11.950 1.00 87.69 160 SER A CA 1
ATOM 1318 C C . SER A 1 160 ? -5.792 -7.117 12.828 1.00 87.69 160 SER A C 1
ATOM 1320 O O . SER A 1 160 ? -6.922 -6.651 12.945 1.00 87.69 160 SER A O 1
ATOM 1322 N N . LEU A 1 161 ? -4.727 -6.538 13.393 1.00 89.19 161 LEU A N 1
ATOM 1323 C CA . LEU A 1 161 ? -4.823 -5.326 14.198 1.00 89.19 161 LEU A CA 1
ATOM 1324 C C . LEU A 1 161 ? -5.095 -4.082 13.341 1.00 89.19 161 LEU A C 1
ATOM 1326 O O . LEU A 1 161 ? -5.920 -3.265 13.735 1.00 89.19 161 LEU A O 1
ATOM 1330 N N . PHE A 1 162 ? -4.472 -3.946 12.163 1.00 88.88 162 PHE A N 1
ATOM 1331 C CA . PHE A 1 162 ? -4.809 -2.852 11.238 1.00 88.88 162 PHE A CA 1
ATOM 1332 C C . PHE A 1 162 ? -6.257 -2.936 10.777 1.00 88.88 162 PHE A C 1
ATOM 1334 O O . PHE A 1 162 ? -6.936 -1.917 10.699 1.00 88.88 162 PHE A O 1
ATOM 1341 N N . TRP A 1 163 ? -6.723 -4.151 10.477 1.00 91.00 163 TRP A N 1
ATOM 1342 C CA . TRP A 1 163 ? -8.123 -4.393 10.156 1.00 91.00 163 TRP A CA 1
ATOM 1343 C C . TRP A 1 163 ? -9.017 -3.999 11.333 1.00 91.00 163 TRP A C 1
ATOM 1345 O O . TRP A 1 163 ? -10.001 -3.282 11.153 1.00 91.00 163 TRP A O 1
ATOM 1355 N N . ALA A 1 164 ? -8.637 -4.395 12.551 1.00 94.12 164 ALA A N 1
ATOM 1356 C CA . ALA A 1 164 ? -9.442 -4.111 13.719 1.00 94.12 164 ALA A CA 1
ATOM 1357 C C . ALA A 1 164 ? -9.523 -2.618 14.038 1.00 94.12 164 ALA A C 1
ATOM 1359 O O . ALA A 1 164 ? -10.605 -2.110 14.306 1.00 94.12 164 ALA A O 1
ATOM 1360 N N . ALA A 1 165 ? -8.406 -1.898 13.947 1.00 94.00 165 ALA A N 1
ATOM 1361 C CA . ALA A 1 165 ? -8.315 -0.479 14.271 1.00 94.00 165 ALA A CA 1
ATOM 1362 C C . ALA A 1 165 ? -9.188 0.428 13.391 1.00 94.00 165 ALA A C 1
ATOM 1364 O O . ALA A 1 165 ? -9.512 1.531 13.825 1.00 94.00 165 ALA A O 1
ATOM 1365 N N . GLN A 1 166 ? -9.618 -0.028 12.205 1.00 94.38 166 GLN A N 1
ATOM 1366 C CA . GLN A 1 166 ? -10.548 0.726 11.354 1.00 94.38 166 GLN A CA 1
ATOM 1367 C C . GLN A 1 166 ? -11.851 1.075 12.084 1.00 94.38 166 GLN A C 1
ATOM 1369 O O . GLN A 1 166 ? -12.488 2.069 11.755 1.00 94.38 166 GLN A O 1
ATOM 1374 N N . ASN A 1 167 ? -12.232 0.298 13.105 1.00 95.19 167 ASN A N 1
ATOM 1375 C CA . ASN A 1 167 ? -13.420 0.568 13.911 1.00 95.19 167 ASN A CA 1
ATOM 1376 C C . ASN A 1 167 ? -13.385 1.927 14.636 1.00 95.19 167 ASN A C 1
ATOM 1378 O O . ASN A 1 167 ? -14.435 2.448 14.995 1.00 95.19 167 ASN A O 1
ATOM 1382 N N . PHE A 1 168 ? -12.195 2.508 14.816 1.00 95.31 168 PHE A N 1
ATOM 1383 C CA . PHE A 1 168 ? -12.036 3.821 15.431 1.00 95.31 168 PHE A CA 1
ATOM 1384 C C . PHE A 1 168 ? -12.135 4.984 14.437 1.00 95.31 168 PHE A C 1
ATOM 1386 O O . PHE A 1 168 ? -12.100 6.141 14.856 1.00 95.31 168 PHE A O 1
ATOM 1393 N N . ASP A 1 169 ? -12.277 4.706 13.138 1.00 93.94 169 ASP A N 1
ATOM 1394 C CA . ASP A 1 169 ? -12.728 5.698 12.167 1.00 93.94 169 ASP A CA 1
ATOM 1395 C C . ASP A 1 169 ? -14.270 5.713 12.128 1.00 93.94 169 ASP A C 1
ATOM 1397 O O . ASP A 1 169 ? -14.898 4.749 11.673 1.00 93.94 169 ASP A O 1
ATOM 1401 N N . PRO A 1 170 ? -14.924 6.806 12.560 1.00 93.25 170 PRO A N 1
ATOM 1402 C CA . PRO A 1 170 ? -16.377 6.893 12.519 1.00 93.25 170 PRO A CA 1
ATOM 1403 C C . PRO A 1 170 ? -16.952 6.843 11.104 1.00 93.25 170 PRO A C 1
ATOM 1405 O O . PRO A 1 170 ? -18.077 6.371 10.947 1.00 93.25 170 PRO A O 1
ATOM 1408 N N . LYS A 1 171 ? -16.218 7.242 10.054 1.00 92.00 171 LYS A N 1
ATOM 1409 C CA . LYS A 1 171 ? -16.704 7.056 8.675 1.00 92.00 171 LYS A CA 1
ATOM 1410 C C . LYS A 1 171 ? -16.793 5.576 8.332 1.00 92.00 171 LYS A C 1
ATOM 1412 O O . LYS A 1 171 ? -17.807 5.138 7.792 1.00 92.00 171 LYS A O 1
ATOM 1417 N N . TYR A 1 172 ? -15.773 4.802 8.693 1.00 92.56 172 TYR A N 1
ATOM 1418 C CA . TYR A 1 172 ? -15.737 3.366 8.447 1.00 92.56 172 TYR A CA 1
ATOM 1419 C C . TYR A 1 172 ? -16.930 2.622 9.066 1.00 92.56 172 TYR A C 1
ATOM 1421 O O . TYR A 1 172 ? -17.526 1.781 8.384 1.00 92.56 172 TYR A O 1
ATOM 1429 N N . ILE A 1 173 ? -17.299 2.946 10.311 1.00 94.19 173 ILE A N 1
ATOM 1430 C CA . ILE A 1 173 ? -18.399 2.288 11.039 1.00 94.19 173 ILE A CA 1
ATOM 1431 C C . ILE A 1 173 ? -19.773 2.855 10.681 1.00 94.19 173 ILE A C 1
ATOM 1433 O O . ILE A 1 173 ? -20.705 2.090 10.430 1.00 94.19 173 ILE A O 1
ATOM 1437 N N . LEU A 1 174 ? -19.929 4.181 10.669 1.00 92.31 174 LEU A N 1
ATOM 1438 C CA . LEU A 1 174 ? -21.250 4.814 10.580 1.00 92.31 174 LEU A CA 1
ATOM 1439 C C . LEU A 1 174 ? -21.771 4.899 9.144 1.00 92.31 174 LEU A C 1
ATOM 1441 O O . LEU A 1 174 ? -22.979 4.801 8.940 1.00 92.31 174 LEU A O 1
ATOM 1445 N N . LEU A 1 175 ? -20.875 5.040 8.160 1.00 90.69 175 LEU A N 1
ATOM 1446 C CA . LEU A 1 175 ? -21.217 5.037 6.730 1.00 90.69 175 LEU A CA 1
ATOM 1447 C C . LEU A 1 175 ? -21.025 3.657 6.085 1.00 90.69 175 LEU A C 1
ATOM 1449 O O . LEU A 1 175 ? -21.337 3.461 4.911 1.00 90.69 175 LEU A O 1
ATOM 1453 N N . GLY A 1 176 ? -20.469 2.709 6.836 1.00 89.81 176 GLY A N 1
ATOM 1454 C CA . GLY A 1 176 ? -20.244 1.348 6.388 1.00 89.81 176 GLY A CA 1
ATOM 1455 C C . GLY A 1 176 ? -21.502 0.475 6.403 1.00 89.81 176 GLY A C 1
ATOM 1456 O O . GLY A 1 176 ? -22.527 0.842 6.983 1.00 89.81 176 GLY A O 1
ATOM 1457 N N . PRO A 1 177 ? -21.425 -0.715 5.788 1.00 93.25 177 PRO A N 1
ATOM 1458 C CA . PRO A 1 177 ? -22.517 -1.673 5.810 1.00 93.25 177 PRO A CA 1
ATOM 1459 C C . PRO A 1 177 ? -22.696 -2.271 7.219 1.00 93.25 177 PRO A C 1
ATOM 1461 O O . PRO A 1 177 ? -21.798 -2.195 8.066 1.00 93.25 177 PRO A O 1
ATOM 1464 N N . LEU A 1 178 ? -23.873 -2.849 7.486 1.00 91.38 178 LEU A N 1
ATOM 1465 C CA . LEU A 1 178 ? -24.284 -3.297 8.826 1.00 91.38 178 LEU A CA 1
ATOM 1466 C C . LEU A 1 178 ? -23.321 -4.314 9.448 1.00 91.38 178 LEU A C 1
ATOM 1468 O O . LEU A 1 178 ? -23.169 -4.347 10.667 1.00 91.38 178 LEU A O 1
ATOM 1472 N N . GLU A 1 179 ? -22.632 -5.107 8.634 1.00 93.19 179 GLU A N 1
ATOM 1473 C CA . GLU A 1 179 ? -21.666 -6.109 9.077 1.00 93.19 179 GLU A CA 1
ATOM 1474 C C . GLU A 1 179 ? -20.505 -5.477 9.849 1.00 93.19 179 GLU A C 1
ATOM 1476 O O . GLU A 1 179 ? -20.028 -6.081 10.806 1.00 93.19 179 GLU A O 1
ATOM 1481 N N . ARG A 1 180 ? -20.100 -4.243 9.511 1.00 93.81 180 ARG A N 1
ATOM 1482 C CA . ARG A 1 180 ? -19.052 -3.510 10.247 1.00 93.81 180 ARG A CA 1
ATOM 1483 C C . ARG A 1 180 ? -19.484 -3.128 11.664 1.00 93.81 180 ARG A C 1
ATOM 1485 O O . ARG A 1 180 ? -18.662 -2.794 12.500 1.00 93.81 180 ARG A O 1
ATOM 1492 N N . LYS A 1 181 ? -20.775 -3.195 11.985 1.00 94.81 181 LYS A N 1
ATOM 1493 C CA . LYS A 1 181 ? -21.264 -2.929 13.346 1.00 94.81 181 LYS A CA 1
ATOM 1494 C C . LYS A 1 181 ? -21.121 -4.147 14.261 1.00 94.81 181 LYS A C 1
ATOM 1496 O O . LYS A 1 181 ? -21.366 -4.037 15.462 1.00 94.81 181 LYS A O 1
ATOM 1501 N N . ASN A 1 182 ? -20.712 -5.303 13.733 1.00 94.25 182 ASN A N 1
ATOM 1502 C CA . ASN A 1 182 ? -20.445 -6.488 14.536 1.00 94.25 182 ASN A CA 1
ATOM 1503 C C . ASN A 1 182 ? -19.095 -6.362 15.260 1.00 94.25 182 ASN A C 1
ATOM 1505 O O . ASN A 1 182 ? -18.039 -6.602 14.674 1.00 94.25 182 ASN A O 1
ATOM 1509 N N . LEU A 1 183 ? -19.151 -6.051 16.560 1.00 93.69 183 LEU A N 1
ATOM 1510 C CA . LEU A 1 183 ? -17.976 -5.862 17.412 1.00 93.69 183 LEU A CA 1
ATOM 1511 C C . LEU A 1 183 ? -16.998 -7.046 17.363 1.00 93.69 183 LEU A C 1
ATOM 1513 O O . LEU A 1 183 ? -15.785 -6.847 17.386 1.00 93.69 183 LEU A O 1
ATOM 1517 N N . HIS A 1 184 ? -17.509 -8.276 17.254 1.00 91.69 184 HIS A N 1
ATOM 1518 C CA . HIS A 1 184 ? -16.684 -9.485 17.282 1.00 91.69 184 HIS A CA 1
ATOM 1519 C C . HIS A 1 184 ? -15.734 -9.611 16.094 1.00 91.69 184 HIS A C 1
ATOM 1521 O O . HIS A 1 184 ? -14.767 -10.368 16.178 1.00 91.69 184 HIS A O 1
ATOM 1527 N N . GLN A 1 185 ? -15.955 -8.867 15.005 1.00 93.31 185 GLN A N 1
ATOM 1528 C CA . GLN A 1 185 ? -14.981 -8.845 13.920 1.00 93.31 185 GLN A CA 1
ATOM 1529 C C . GLN A 1 185 ? -13.662 -8.190 14.378 1.00 93.31 185 GLN A C 1
ATOM 1531 O O . GLN A 1 185 ? -12.595 -8.535 13.880 1.00 93.31 185 GLN A O 1
ATOM 1536 N N . TYR A 1 186 ? -13.704 -7.293 15.369 1.00 95.56 186 TYR A N 1
ATOM 1537 C CA . TYR A 1 186 ? -12.567 -6.502 15.852 1.00 95.56 186 TYR A CA 1
ATOM 1538 C C . TYR A 1 186 ? -11.772 -7.174 16.987 1.00 95.56 186 TYR A C 1
ATOM 1540 O O . TYR A 1 186 ? -11.059 -6.499 17.730 1.00 95.56 186 TYR A O 1
ATOM 1548 N N . SER A 1 187 ? -11.842 -8.504 17.114 1.00 93.88 187 SER A N 1
ATOM 1549 C CA . SER A 1 187 ? -11.242 -9.276 18.218 1.00 93.88 187 SER A CA 1
ATOM 1550 C C . SER A 1 187 ? -9.708 -9.235 18.299 1.00 93.88 187 SER A C 1
ATOM 1552 O O . SER A 1 187 ? -9.134 -9.682 19.288 1.00 93.88 187 SER A O 1
ATOM 1554 N N . ALA A 1 188 ? -9.019 -8.684 17.294 1.00 91.62 188 ALA A N 1
ATOM 1555 C CA . ALA A 1 188 ? -7.580 -8.432 17.386 1.00 91.62 188 ALA A CA 1
ATOM 1556 C C . ALA A 1 188 ? -7.239 -7.344 18.423 1.00 91.62 188 ALA A C 1
ATOM 1558 O O . ALA A 1 188 ? -6.112 -7.291 18.915 1.00 91.62 188 ALA A O 1
ATOM 1559 N N . ILE A 1 189 ? -8.208 -6.492 18.776 1.00 92.75 189 ILE A N 1
ATOM 1560 C CA . ILE A 1 189 ? -8.113 -5.571 19.906 1.00 92.75 189 ILE A CA 1
ATOM 1561 C C . ILE A 1 189 ? -8.535 -6.328 21.160 1.00 92.75 189 ILE A C 1
ATOM 1563 O O . ILE A 1 189 ? -9.673 -6.786 21.273 1.00 92.75 189 ILE A O 1
ATOM 1567 N N . ARG A 1 190 ? -7.612 -6.441 22.119 1.00 91.81 190 ARG A N 1
ATOM 1568 C CA . ARG A 1 190 ? -7.789 -7.246 23.337 1.00 91.81 190 ARG A CA 1
ATOM 1569 C C . ARG A 1 190 ? -9.077 -6.899 24.081 1.00 91.81 190 ARG A C 1
ATOM 1571 O O . ARG A 1 190 ? -9.787 -7.793 24.525 1.00 91.81 190 ARG A O 1
ATOM 1578 N N . GLU A 1 191 ? -9.367 -5.611 24.212 1.00 94.19 191 GLU A N 1
ATOM 1579 C CA . GLU A 1 191 ? -10.539 -5.096 24.917 1.00 94.19 191 GLU A CA 1
ATOM 1580 C C . GLU A 1 191 ? -11.855 -5.438 24.199 1.00 94.19 191 GLU A C 1
ATOM 1582 O O . GLU A 1 191 ? -12.882 -5.592 24.853 1.00 94.19 191 GLU A O 1
ATOM 1587 N N . LEU A 1 192 ? -11.827 -5.601 22.870 1.00 94.75 192 LEU A N 1
ATOM 1588 C CA . LEU A 1 192 ? -13.001 -5.941 22.058 1.00 94.75 192 LEU A CA 1
ATOM 1589 C C . LEU A 1 192 ? -13.177 -7.457 21.875 1.00 94.75 192 LEU A C 1
ATOM 1591 O O . LEU A 1 192 ? -14.266 -7.910 21.532 1.00 94.75 192 LEU A O 1
ATOM 1595 N N . ALA A 1 193 ? -12.127 -8.251 22.111 1.00 93.69 193 ALA A N 1
ATOM 1596 C CA . ALA A 1 193 ? -12.170 -9.710 22.015 1.00 93.69 193 ALA A CA 1
ATOM 1597 C C . ALA A 1 193 ? -13.086 -10.347 23.069 1.00 93.69 193 ALA A C 1
ATOM 1599 O O . ALA A 1 193 ? -13.754 -11.342 22.794 1.00 93.69 193 ALA A O 1
ATOM 1600 N N . ASN A 1 194 ? -13.108 -9.768 24.271 1.00 92.62 194 ASN A N 1
ATOM 1601 C CA . ASN A 1 194 ? -13.950 -10.198 25.381 1.00 92.62 194 ASN A CA 1
ATOM 1602 C C . ASN A 1 194 ? -14.578 -8.967 26.057 1.00 92.62 194 ASN A C 1
ATOM 1604 O O . ASN A 1 194 ? -14.093 -8.527 27.105 1.00 92.62 194 ASN A O 1
ATOM 1608 N N . PRO A 1 195 ? -15.590 -8.355 25.421 1.00 94.56 195 PRO A N 1
ATOM 1609 C CA . PRO A 1 195 ? -16.146 -7.092 25.875 1.00 94.56 195 PRO A CA 1
ATOM 1610 C C . PRO A 1 195 ? -17.002 -7.291 27.129 1.00 94.56 195 PRO A C 1
ATOM 1612 O O . PRO A 1 195 ? -17.715 -8.284 27.259 1.00 94.56 195 PRO A O 1
ATOM 1615 N N . SER A 1 196 ? -16.969 -6.323 28.044 1.00 95.44 196 SER A N 1
ATOM 1616 C CA . SER A 1 196 ? -17.942 -6.263 29.138 1.00 95.44 196 SER A CA 1
ATOM 1617 C C . SER A 1 196 ? -19.325 -5.854 28.620 1.00 95.44 196 SER A C 1
ATOM 1619 O O . SER A 1 196 ? -19.438 -5.221 27.566 1.00 95.44 196 SER A O 1
ATOM 1621 N N . ASP A 1 197 ? -20.375 -6.124 29.399 1.00 95.88 197 ASP A N 1
ATOM 1622 C CA . ASP A 1 197 ? -21.736 -5.653 29.093 1.00 95.88 197 ASP A CA 1
ATOM 1623 C C . ASP A 1 197 ? -21.788 -4.128 28.927 1.00 95.88 197 ASP A C 1
ATOM 1625 O O . ASP A 1 197 ? -22.477 -3.598 28.053 1.00 95.88 197 ASP A O 1
ATOM 1629 N N . GLU A 1 198 ? -21.001 -3.409 29.732 1.00 95.81 198 GLU A N 1
ATOM 1630 C CA . GLU A 1 198 ? -20.871 -1.961 29.615 1.00 95.81 198 GLU A CA 1
ATOM 1631 C C . GLU A 1 198 ? -20.256 -1.560 28.268 1.00 95.81 198 GLU A C 1
ATOM 1633 O O . GLU A 1 198 ? -20.783 -0.673 27.594 1.00 95.81 198 GLU A O 1
ATOM 1638 N N . LEU A 1 199 ? -19.187 -2.233 27.829 1.00 96.19 199 LEU A N 1
ATOM 1639 C CA . LEU A 1 199 ? -18.553 -1.957 26.541 1.00 96.19 199 LEU A CA 1
ATOM 1640 C C . LEU A 1 199 ? -19.481 -2.291 25.365 1.00 96.19 199 LEU A C 1
ATOM 1642 O O . LEU A 1 199 ? -19.562 -1.500 24.427 1.00 96.19 199 LEU A O 1
ATOM 1646 N N . LEU A 1 200 ? -20.230 -3.397 25.431 1.00 96.19 200 LEU A N 1
ATOM 1647 C CA . LEU A 1 200 ? -21.254 -3.744 24.437 1.00 96.19 200 LEU A CA 1
ATOM 1648 C C . LEU A 1 200 ? -22.336 -2.661 24.340 1.00 96.19 200 LEU A C 1
ATOM 1650 O O . LEU A 1 200 ? -22.712 -2.248 23.241 1.00 96.19 200 LEU A O 1
ATOM 1654 N N . CYS A 1 201 ? -22.789 -2.142 25.483 1.00 95.94 201 CYS A N 1
ATOM 1655 C CA . CYS A 1 201 ? -23.740 -1.036 25.533 1.00 95.94 201 CYS A CA 1
ATOM 1656 C C . CYS A 1 201 ? -23.164 0.233 24.883 1.00 95.94 201 CYS A C 1
ATOM 1658 O O . CYS A 1 201 ? -23.799 0.829 24.008 1.00 95.94 201 CYS A O 1
ATOM 1660 N N . LYS A 1 202 ? -21.928 0.624 25.232 1.00 97.00 202 LYS A N 1
ATOM 1661 C CA . LYS A 1 202 ? -21.259 1.788 24.622 1.00 97.00 202 LYS A CA 1
ATOM 1662 C C . LYS A 1 202 ? -21.038 1.609 23.120 1.00 97.00 202 LYS A C 1
ATOM 1664 O O . LYS A 1 202 ? -21.260 2.553 22.364 1.00 97.00 202 LYS A O 1
ATOM 1669 N N . TRP A 1 203 ? -20.681 0.408 22.676 1.00 97.00 203 TRP A N 1
ATOM 1670 C CA . TRP A 1 203 ? -20.556 0.073 21.260 1.00 97.00 203 TRP A CA 1
ATOM 1671 C C . TRP A 1 203 ? -21.883 0.225 20.506 1.00 97.00 203 TRP A C 1
ATOM 1673 O O . TRP A 1 203 ? -21.919 0.827 19.433 1.00 97.00 203 TRP A O 1
ATOM 1683 N N . SER A 1 204 ? -22.994 -0.246 21.081 1.00 95.62 204 SER A N 1
ATOM 1684 C CA . SER A 1 204 ? -24.321 -0.080 20.476 1.00 95.62 204 SER A CA 1
ATOM 1685 C C . SER A 1 204 ? -24.713 1.392 20.342 1.00 95.62 204 SER A C 1
ATOM 1687 O O . SER A 1 204 ? -25.302 1.774 19.331 1.00 95.62 204 SER A O 1
ATOM 1689 N N . ILE A 1 205 ? -24.382 2.226 21.335 1.00 95.88 205 ILE A N 1
ATOM 1690 C CA . ILE A 1 205 ? -24.617 3.675 21.267 1.00 95.88 205 ILE A CA 1
ATOM 1691 C C . ILE A 1 205 ? -23.771 4.289 20.152 1.00 95.88 205 ILE A C 1
ATOM 1693 O O . ILE A 1 205 ? -24.298 5.063 19.357 1.00 95.88 205 ILE A O 1
ATOM 1697 N N . TYR A 1 206 ? -22.486 3.930 20.075 1.00 96.25 206 TYR A N 1
ATOM 1698 C CA . TYR A 1 206 ? -21.576 4.385 19.025 1.00 96.25 206 TYR A CA 1
ATOM 1699 C C . TYR A 1 206 ? -22.116 4.060 17.627 1.00 96.25 206 TYR A C 1
ATOM 1701 O O . TYR A 1 206 ? -22.274 4.957 16.806 1.00 96.25 206 TYR A O 1
ATOM 1709 N N . CYS A 1 207 ? -22.517 2.810 17.391 1.00 94.56 207 CYS A N 1
ATOM 1710 C CA . CYS A 1 207 ? -23.066 2.336 16.116 1.00 94.56 207 CYS A CA 1
ATOM 1711 C C . CYS A 1 207 ? -24.390 3.002 15.692 1.00 94.56 207 CYS A C 1
ATOM 1713 O O . CYS A 1 207 ? -24.787 2.890 14.522 1.00 94.56 207 CYS A O 1
ATOM 1715 N N . GLY A 1 208 ? -25.087 3.638 16.639 1.00 92.38 208 GLY A N 1
ATOM 1716 C CA . GLY A 1 208 ? -26.319 4.396 16.430 1.00 92.38 208 GLY A CA 1
ATOM 1717 C C . GLY A 1 208 ? -26.117 5.910 16.330 1.00 92.38 208 GLY A C 1
ATOM 1718 O O . GLY A 1 208 ? -27.100 6.632 16.165 1.00 92.38 208 GLY A O 1
ATOM 1719 N N . LEU A 1 209 ? -24.881 6.412 16.445 1.00 91.69 209 LEU A N 1
ATOM 1720 C CA . LEU A 1 209 ? -24.606 7.832 16.249 1.00 91.69 209 LEU A CA 1
ATOM 1721 C C . LEU A 1 209 ? -24.853 8.228 14.794 1.00 91.69 209 LEU A C 1
ATOM 1723 O O . LEU A 1 209 ? -24.565 7.480 13.860 1.00 91.69 209 LEU A O 1
ATOM 1727 N N . GLN A 1 210 ? -25.352 9.444 14.609 1.00 85.75 210 GLN A N 1
ATOM 1728 C CA . GLN A 1 210 ? -25.376 10.074 13.299 1.00 85.75 210 GLN A CA 1
ATOM 1729 C C . GLN A 1 210 ? -24.061 10.812 13.100 1.00 85.75 210 GLN A C 1
ATOM 1731 O O . GLN A 1 210 ? -23.640 11.588 13.960 1.00 85.75 210 GLN A O 1
ATOM 1736 N N . LEU A 1 211 ? -23.408 10.548 11.973 1.00 82.38 211 LEU A N 1
ATOM 1737 C CA . LEU A 1 211 ? -22.288 11.358 11.535 1.00 82.38 211 LEU A CA 1
ATOM 1738 C C . LEU A 1 211 ? -22.878 12.581 10.831 1.00 82.38 211 LEU A C 1
ATOM 1740 O O . LEU A 1 211 ? -23.487 12.441 9.771 1.00 82.38 211 LEU A O 1
ATOM 1744 N N . GLU A 1 212 ? -22.748 13.765 11.430 1.00 69.44 212 GLU A N 1
ATOM 1745 C CA . GLU A 1 212 ? -23.058 15.010 10.720 1.00 69.44 212 GLU A CA 1
ATOM 1746 C C . GLU A 1 212 ? -22.217 15.062 9.439 1.00 69.44 212 GLU A C 1
ATOM 1748 O O . GLU A 1 212 ? -21.097 14.551 9.430 1.00 69.44 212 GLU A O 1
ATOM 1753 N N . ASN A 1 213 ? -22.761 15.627 8.353 1.00 56.56 213 ASN A N 1
ATOM 1754 C CA . ASN A 1 213 ? -22.150 15.647 7.016 1.00 56.56 213 ASN A CA 1
ATOM 1755 C C . ASN A 1 213 ? -20.813 16.422 6.997 1.00 56.56 213 ASN A C 1
ATOM 1757 O O . ASN A 1 213 ? -20.708 17.513 6.437 1.00 56.56 213 ASN A O 1
ATOM 1761 N N . SER A 1 214 ? -19.763 15.864 7.596 1.00 59.59 214 SER A N 1
ATOM 1762 C CA . SER A 1 214 ? -18.412 16.390 7.557 1.00 59.59 214 SER A CA 1
ATOM 1763 C C . SER A 1 214 ? -17.809 15.990 6.215 1.00 59.59 214 SER A C 1
ATOM 1765 O O . SER A 1 214 ? -17.342 14.864 6.027 1.00 59.59 214 SER A O 1
ATOM 1767 N N . VAL A 1 215 ? -17.823 16.922 5.265 1.00 56.44 215 VAL A N 1
ATOM 1768 C CA . VAL A 1 215 ? -17.182 16.751 3.949 1.00 56.44 215 VAL A CA 1
ATOM 1769 C C . VAL A 1 215 ? -15.646 16.640 4.088 1.00 56.44 215 VAL A C 1
ATOM 1771 O O . VAL A 1 215 ? -14.973 16.173 3.175 1.00 56.44 215 VAL A O 1
ATOM 1774 N N . GLY A 1 216 ? -15.081 17.001 5.249 1.00 66.62 216 GLY A N 1
ATOM 1775 C CA . GLY A 1 216 ? -13.639 17.009 5.531 1.00 66.62 216 GLY A CA 1
ATOM 1776 C C . GLY A 1 216 ? -13.077 15.788 6.276 1.00 66.62 216 GLY A C 1
ATOM 1777 O O . GLY A 1 216 ? -13.792 14.854 6.643 1.00 66.62 216 GLY A O 1
ATOM 1778 N N . GLU A 1 217 ? -11.758 15.803 6.485 1.00 73.31 217 GLU A N 1
ATOM 1779 C CA . GLU A 1 217 ? -11.015 14.851 7.326 1.00 73.31 217 GLU A CA 1
ATOM 1780 C C . GLU A 1 217 ? -11.468 14.998 8.790 1.00 73.31 217 GLU A C 1
ATOM 1782 O O . GLU A 1 217 ? -11.545 16.112 9.306 1.00 73.31 217 GLU A O 1
ATOM 1787 N N . ILE A 1 218 ? -11.809 13.887 9.452 1.00 85.25 218 ILE A N 1
ATOM 1788 C CA . ILE A 1 218 ? -12.217 13.913 10.862 1.00 85.25 218 ILE A CA 1
ATOM 1789 C C . ILE A 1 218 ? -10.957 13.901 11.716 1.00 85.25 218 ILE A C 1
ATOM 1791 O O . ILE A 1 218 ? -10.123 13.004 11.591 1.00 85.25 218 ILE A O 1
ATOM 1795 N N . ASN A 1 219 ? -10.841 14.872 12.619 1.00 89.88 219 ASN A N 1
ATOM 1796 C CA . ASN A 1 219 ? -9.839 14.828 13.669 1.00 89.88 219 ASN A CA 1
ATOM 1797 C C . ASN A 1 219 ? -10.217 13.727 14.673 1.00 89.88 219 ASN A C 1
ATOM 1799 O O . ASN A 1 219 ? -11.080 13.933 15.525 1.00 89.88 219 ASN A O 1
ATOM 1803 N N . LEU A 1 220 ? -9.606 12.542 14.543 1.00 92.31 220 LEU A N 1
ATOM 1804 C CA . LEU A 1 220 ? -9.956 11.387 15.376 1.00 92.31 220 LEU A CA 1
ATOM 1805 C C . LEU A 1 220 ? -9.715 11.639 16.867 1.00 92.31 220 LEU A C 1
ATOM 1807 O O . LEU A 1 220 ? -10.504 11.180 17.685 1.00 92.31 220 LEU A O 1
ATOM 1811 N N . GLU A 1 221 ? -8.655 12.362 17.228 1.00 93.31 221 GLU A N 1
ATOM 1812 C CA . GLU A 1 221 ? -8.365 12.662 18.632 1.00 93.31 221 GLU A CA 1
ATOM 1813 C C . GLU A 1 221 ? -9.482 13.513 19.240 1.00 93.31 221 GLU A C 1
ATOM 1815 O O . GLU A 1 221 ? -10.080 13.126 20.240 1.00 93.31 221 GLU A O 1
ATOM 1820 N N . GLU A 1 222 ? -9.825 14.622 18.587 1.00 93.19 222 GLU A N 1
ATOM 1821 C CA . GLU A 1 222 ? -10.911 15.503 19.020 1.00 93.19 222 GLU A CA 1
ATOM 1822 C C . GLU A 1 222 ? -12.260 14.773 19.050 1.00 93.19 222 GLU A C 1
ATOM 1824 O O . GLU A 1 222 ? -13.011 14.893 20.017 1.00 93.19 222 GLU A O 1
ATOM 1829 N N . TYR A 1 223 ? -12.545 13.953 18.036 1.00 93.56 223 TYR A N 1
ATOM 1830 C CA . TYR A 1 223 ? -13.760 13.144 17.974 1.00 93.56 223 TYR A CA 1
ATOM 1831 C C . TYR A 1 223 ? -13.898 12.216 19.189 1.00 93.56 223 TYR A C 1
ATOM 1833 O O . TYR A 1 223 ? -14.935 12.209 19.857 1.00 93.56 223 TYR A O 1
ATOM 1841 N N . TRP A 1 224 ? -12.850 11.451 19.508 1.00 95.44 224 TRP A N 1
ATOM 1842 C CA . TRP A 1 224 ? -12.880 10.497 20.617 1.00 95.44 224 TRP A CA 1
ATOM 1843 C C . TRP A 1 224 ? -12.828 11.175 21.989 1.00 95.44 224 TRP A C 1
ATOM 1845 O O . TRP A 1 224 ? -13.491 10.694 22.913 1.00 95.44 224 TRP A O 1
ATOM 1855 N N . MET A 1 225 ? -12.131 12.311 22.110 1.00 95.06 225 MET A N 1
ATOM 1856 C CA . MET A 1 225 ? -12.135 13.152 23.313 1.00 95.06 225 MET A CA 1
ATOM 1857 C C . MET A 1 225 ? -13.531 13.718 23.599 1.00 95.06 225 MET A C 1
ATOM 1859 O O . MET A 1 225 ? -14.022 13.589 24.719 1.00 95.06 225 MET A O 1
ATOM 1863 N N . ASN A 1 226 ? -14.220 14.249 22.583 1.00 94.31 226 ASN A N 1
ATOM 1864 C CA . ASN A 1 226 ? -15.577 14.795 22.720 1.00 94.31 226 ASN A CA 1
ATOM 1865 C C . ASN A 1 226 ? -16.620 13.727 23.084 1.00 94.31 226 ASN A C 1
ATOM 1867 O O . ASN A 1 226 ? -17.650 14.030 23.684 1.00 94.31 226 ASN A O 1
ATOM 1871 N N . LEU A 1 227 ? -16.364 12.462 22.742 1.00 94.25 227 LEU A N 1
ATOM 1872 C CA . LEU A 1 227 ? -17.211 11.336 23.135 1.00 94.25 227 LEU A CA 1
ATOM 1873 C C . LEU A 1 227 ? -16.876 10.764 24.518 1.00 94.25 227 LEU A C 1
ATOM 1875 O O . LEU A 1 227 ? -17.602 9.879 24.970 1.00 94.25 227 LEU A O 1
ATOM 1879 N N . GLY A 1 228 ? -15.845 11.266 25.205 1.00 93.62 228 GLY A N 1
ATOM 1880 C CA . GLY A 1 228 ? -15.353 10.731 26.478 1.00 93.62 228 GLY A CA 1
ATOM 1881 C C . GLY A 1 228 ? -16.424 10.617 27.566 1.00 93.62 228 GLY A C 1
ATOM 1882 O O . GLY A 1 228 ? -16.521 9.581 28.216 1.00 93.62 228 GLY A O 1
ATOM 1883 N N . ASP A 1 229 ? -17.298 11.612 27.707 1.00 92.69 229 ASP A N 1
ATOM 1884 C CA . ASP A 1 229 ? -18.370 11.568 28.713 1.00 92.69 229 ASP A CA 1
ATOM 1885 C C . ASP A 1 229 ? -19.476 10.567 28.343 1.00 92.69 229 ASP A C 1
ATOM 1887 O O . ASP A 1 229 ? -20.054 9.884 29.193 1.00 92.69 229 ASP A O 1
ATOM 1891 N N . LYS A 1 230 ? -19.775 10.442 27.044 1.00 93.12 230 LYS A N 1
ATOM 1892 C CA . LYS A 1 230 ? -20.854 9.583 26.537 1.00 93.12 230 LYS A CA 1
ATOM 1893 C C . LYS A 1 230 ? -20.425 8.114 26.476 1.00 93.12 230 LYS A C 1
ATOM 1895 O O . LYS A 1 230 ? -21.205 7.212 26.816 1.00 93.12 230 LYS A O 1
ATOM 1900 N N . LEU A 1 231 ? -19.188 7.873 26.053 1.00 96.25 231 LEU A N 1
ATOM 1901 C CA . LEU A 1 231 ? -18.608 6.574 25.721 1.00 96.25 231 LEU A CA 1
ATOM 1902 C C . LEU A 1 231 ? -17.257 6.348 26.436 1.00 96.25 231 LEU A C 1
ATOM 1904 O O . LEU A 1 231 ? -16.288 5.979 25.780 1.00 96.25 231 LEU A O 1
ATOM 1908 N N . PRO A 1 232 ? -17.164 6.498 27.770 1.00 94.94 232 PRO A N 1
ATOM 1909 C CA . PRO A 1 232 ? -15.884 6.602 28.484 1.00 94.94 232 PRO A CA 1
ATOM 1910 C C . PRO A 1 232 ? -14.930 5.431 28.241 1.00 94.94 232 PRO A C 1
ATOM 1912 O O . PRO A 1 232 ? -13.754 5.639 27.943 1.00 94.94 232 PRO A O 1
ATOM 1915 N N . ILE A 1 233 ? -15.431 4.194 28.312 1.00 96.19 233 ILE A N 1
ATOM 1916 C CA . ILE A 1 233 ? -14.606 3.000 28.085 1.00 96.19 233 ILE A CA 1
ATOM 1917 C C . ILE A 1 233 ? -14.159 2.917 26.621 1.00 96.19 233 ILE A C 1
ATOM 1919 O O . ILE A 1 233 ? -12.985 2.676 26.357 1.00 96.19 233 ILE A O 1
ATOM 1923 N N . LEU A 1 234 ? -15.071 3.145 25.671 1.00 96.38 234 LEU A N 1
ATOM 1924 C CA . LEU A 1 234 ? -14.762 3.029 24.245 1.00 96.38 234 LEU A CA 1
ATOM 1925 C C . LEU A 1 234 ? -13.818 4.144 23.776 1.00 96.38 234 LEU A C 1
ATOM 1927 O O . LEU A 1 234 ? -12.860 3.850 23.072 1.00 96.38 234 LEU A O 1
ATOM 1931 N N . SER A 1 235 ? -14.031 5.389 24.214 1.00 96.62 235 SER A N 1
ATOM 1932 C CA . SER A 1 235 ? -13.144 6.522 23.926 1.00 96.62 235 SER A CA 1
ATOM 1933 C C . SER A 1 235 ? -11.741 6.300 24.471 1.00 96.62 235 SER A C 1
ATOM 1935 O O . SER A 1 235 ? -10.773 6.575 23.770 1.00 96.62 235 SER A O 1
ATOM 1937 N N . LYS A 1 236 ? -11.610 5.753 25.686 1.00 95.38 236 LYS A N 1
ATOM 1938 C CA . LYS A 1 236 ? -10.298 5.413 26.247 1.00 95.38 236 LYS A CA 1
ATOM 1939 C C . LYS A 1 236 ? -9.561 4.397 25.372 1.00 95.38 236 LYS A C 1
ATOM 1941 O O . LYS A 1 236 ? -8.411 4.626 25.020 1.00 95.38 236 LYS A O 1
ATOM 1946 N N . ILE A 1 237 ? -10.242 3.317 24.982 1.00 95.12 237 ILE A N 1
ATOM 1947 C CA . ILE A 1 237 ? -9.669 2.304 24.086 1.00 95.12 237 ILE A CA 1
ATOM 1948 C C . ILE A 1 237 ? -9.296 2.948 22.746 1.00 95.12 237 ILE A C 1
ATOM 1950 O O . ILE A 1 237 ? -8.185 2.764 22.266 1.00 95.12 237 ILE A O 1
ATOM 1954 N N . ALA A 1 238 ? -10.191 3.732 22.146 1.00 95.44 238 ALA A N 1
ATOM 1955 C CA . ALA A 1 238 ? -9.928 4.381 20.870 1.00 95.44 238 ALA A CA 1
ATOM 1956 C C . ALA A 1 238 ? -8.668 5.252 20.927 1.00 95.44 238 ALA A C 1
ATOM 1958 O O . ALA A 1 238 ? -7.781 5.085 20.094 1.00 95.44 238 ALA A O 1
ATOM 1959 N N . LEU A 1 239 ? -8.543 6.114 21.940 1.00 93.50 239 LEU A N 1
ATOM 1960 C CA . LEU A 1 239 ? -7.374 6.977 22.128 1.00 93.50 239 LEU A CA 1
ATOM 1961 C C . LEU A 1 239 ? -6.068 6.173 22.268 1.00 93.50 239 LEU A C 1
ATOM 1963 O O . LEU A 1 239 ? -5.052 6.588 21.713 1.00 93.50 239 LEU A O 1
ATOM 1967 N N . ASP A 1 240 ? -6.096 4.995 22.899 1.00 90.88 240 ASP A N 1
ATOM 1968 C CA . ASP A 1 240 ? -4.925 4.108 22.986 1.00 90.88 240 ASP A CA 1
ATOM 1969 C C . ASP A 1 240 ? -4.507 3.542 21.610 1.00 90.88 240 ASP A C 1
ATOM 1971 O O . ASP A 1 240 ? -3.315 3.395 21.322 1.00 90.88 240 ASP A O 1
ATOM 1975 N N . TYR A 1 241 ? -5.468 3.227 20.733 1.00 89.94 241 TYR A N 1
ATOM 1976 C CA . TYR A 1 241 ? -5.190 2.584 19.441 1.00 89.94 241 TYR A CA 1
ATOM 1977 C C . TYR A 1 241 ? -5.005 3.561 18.280 1.00 89.94 241 TYR A C 1
ATOM 1979 O O . TYR A 1 241 ? -4.208 3.276 17.386 1.00 89.94 241 TYR A O 1
ATOM 1987 N N . ILE A 1 242 ? -5.676 4.716 18.254 1.00 90.50 242 ILE A N 1
ATOM 1988 C CA . ILE A 1 242 ? -5.532 5.654 17.127 1.00 90.50 242 ILE A CA 1
ATOM 1989 C C . ILE A 1 242 ? -4.094 6.191 17.003 1.00 90.50 242 ILE A C 1
ATOM 1991 O O . ILE A 1 242 ? -3.626 6.482 15.899 1.00 90.50 242 ILE A O 1
ATOM 1995 N N . TRP A 1 243 ? -3.376 6.241 18.128 1.00 85.38 243 TRP A N 1
ATOM 1996 C CA . TRP A 1 243 ? -1.993 6.699 18.254 1.00 85.38 243 TRP A CA 1
ATOM 1997 C C . TRP A 1 243 ? -0.944 5.580 18.191 1.00 85.38 243 TRP A C 1
ATOM 1999 O O . TRP A 1 243 ? 0.246 5.856 18.322 1.00 85.38 243 TRP A O 1
ATOM 2009 N N . TYR A 1 244 ? -1.334 4.322 17.960 1.00 76.38 244 TYR A N 1
ATOM 2010 C CA . TYR A 1 244 ? -0.464 3.153 18.165 1.00 76.38 244 TYR A CA 1
ATOM 2011 C C . TYR A 1 244 ? 0.883 3.198 17.404 1.00 76.38 244 TYR A C 1
ATOM 2013 O O . TYR A 1 244 ? 1.886 2.675 17.888 1.00 76.38 244 TYR A O 1
ATOM 2021 N N . LEU A 1 245 ? 0.956 3.872 16.248 1.00 62.09 245 LEU A N 1
ATOM 2022 C CA . LEU A 1 245 ? 2.200 4.031 15.468 1.00 62.09 245 LEU A CA 1
ATOM 2023 C C . LEU A 1 245 ? 3.205 5.027 16.068 1.00 62.09 245 LEU A C 1
ATOM 2025 O O . LEU A 1 245 ? 4.391 4.953 15.747 1.00 62.09 245 LEU A O 1
ATOM 2029 N N . TYR A 1 246 ? 2.764 5.935 16.943 1.00 51.97 246 TYR A N 1
ATOM 2030 C CA . TYR A 1 246 ? 3.601 6.979 17.544 1.00 51.97 246 TYR A CA 1
ATOM 2031 C C . TYR A 1 246 ? 4.660 6.416 18.503 1.00 51.97 246 TYR A C 1
ATOM 2033 O O . TYR A 1 246 ? 5.757 6.958 18.620 1.00 51.97 246 TYR A O 1
ATOM 2041 N N . HIS A 1 247 ? 4.379 5.285 19.153 1.00 48.75 247 HIS A N 1
ATOM 2042 C CA . HIS A 1 247 ? 5.265 4.718 20.174 1.00 48.75 247 HIS A CA 1
ATOM 2043 C C . HIS A 1 247 ? 6.462 3.922 19.637 1.00 48.75 247 HIS A C 1
ATOM 2045 O O . HIS A 1 247 ? 7.247 3.394 20.425 1.00 48.75 247 HIS A O 1
ATOM 2051 N N . ALA A 1 248 ? 6.645 3.828 18.322 1.00 48.81 248 ALA A N 1
ATOM 2052 C CA . ALA A 1 248 ? 7.663 2.967 17.741 1.00 48.81 248 ALA A CA 1
ATOM 2053 C C . ALA A 1 248 ? 8.624 3.738 16.831 1.00 48.81 248 ALA A C 1
ATOM 2055 O O . ALA A 1 248 ? 8.402 3.990 15.648 1.00 48.81 248 ALA A O 1
ATOM 2056 N N . VAL A 1 249 ? 9.742 4.099 17.448 1.00 44.31 249 VAL A N 1
ATOM 2057 C CA . VAL A 1 249 ? 10.871 4.825 16.874 1.00 44.31 249 VAL A CA 1
ATOM 2058 C C . VAL A 1 249 ? 11.745 3.865 16.054 1.00 44.31 249 VAL A C 1
ATOM 2060 O O . VAL A 1 249 ? 12.766 3.409 16.547 1.00 44.31 249 VAL A O 1
ATOM 2063 N N . VAL A 1 250 ? 11.364 3.531 14.813 1.00 46.25 250 VAL A N 1
ATOM 2064 C CA . VAL A 1 250 ? 12.274 2.914 13.812 1.00 46.25 250 VAL A CA 1
ATOM 2065 C C . VAL A 1 250 ? 11.879 3.351 12.390 1.00 46.25 250 VAL A C 1
ATOM 2067 O O . VAL A 1 250 ? 11.518 2.545 11.544 1.00 46.25 250 VAL A O 1
ATOM 2070 N N . TRP A 1 251 ? 11.912 4.657 12.114 1.00 48.12 251 TRP A N 1
ATOM 2071 C CA . TRP A 1 251 ? 11.573 5.208 10.787 1.00 48.12 251 TRP A CA 1
ATOM 2072 C C . TRP A 1 251 ? 12.781 5.781 10.030 1.00 48.12 251 TRP A C 1
ATOM 2074 O O . TRP A 1 251 ? 12.625 6.315 8.941 1.00 48.12 251 TRP A O 1
ATOM 2084 N N . LYS A 1 252 ? 14.003 5.712 10.575 1.00 42.41 252 LYS A N 1
ATOM 2085 C CA . LYS A 1 252 ? 15.146 6.446 9.994 1.00 42.41 252 LYS A CA 1
ATOM 2086 C C . LYS A 1 252 ? 15.998 5.621 9.020 1.00 42.41 252 LYS A C 1
ATOM 2088 O O . LYS A 1 252 ? 16.487 6.173 8.042 1.00 42.41 252 LYS A O 1
ATOM 2093 N N . GLU A 1 253 ? 16.142 4.315 9.247 1.00 39.91 253 GLU A N 1
ATOM 2094 C CA . GLU A 1 253 ? 17.136 3.484 8.539 1.00 39.91 253 GLU A CA 1
ATOM 2095 C C . GLU A 1 253 ? 16.579 2.789 7.283 1.00 39.91 253 GLU A C 1
ATOM 2097 O O . GLU A 1 253 ? 17.201 2.848 6.225 1.00 39.91 253 GLU A O 1
ATOM 2102 N N . VAL A 1 254 ? 15.365 2.223 7.338 1.00 43.22 254 VAL A N 1
ATOM 2103 C CA . VAL A 1 254 ? 14.700 1.609 6.162 1.00 43.22 254 VAL A CA 1
ATOM 2104 C C . VAL A 1 254 ? 14.353 2.665 5.100 1.00 43.22 254 VAL A C 1
ATOM 2106 O O . VAL A 1 254 ? 14.444 2.419 3.897 1.00 43.22 254 VAL A O 1
ATOM 2109 N N . PHE A 1 255 ? 14.023 3.878 5.545 1.00 49.84 255 PHE A N 1
ATOM 2110 C CA . PHE A 1 255 ? 13.614 4.981 4.676 1.00 49.84 255 PHE A CA 1
ATOM 2111 C C . PHE A 1 255 ? 14.773 5.715 4.026 1.00 49.84 255 PHE A C 1
ATOM 2113 O O . PHE A 1 255 ? 14.620 6.178 2.900 1.00 49.84 255 PHE A O 1
ATOM 2120 N N . GLN A 1 256 ? 15.946 5.761 4.668 1.00 48.25 256 GLN A N 1
ATOM 2121 C CA . GLN A 1 256 ? 17.142 6.266 4.005 1.00 48.25 256 GLN A CA 1
ATOM 2122 C C . GLN A 1 256 ? 17.374 5.523 2.692 1.00 48.25 256 GLN A C 1
ATOM 2124 O O . GLN A 1 256 ? 17.669 6.171 1.708 1.00 48.25 256 GLN A O 1
ATOM 2129 N N . PHE A 1 257 ? 17.141 4.214 2.602 1.00 46.56 257 PHE A N 1
ATOM 2130 C CA . PHE A 1 257 ? 17.382 3.493 1.352 1.00 46.56 257 PHE A CA 1
ATOM 2131 C C . PHE A 1 257 ? 16.396 3.856 0.229 1.00 46.56 257 PHE A C 1
ATOM 2133 O O . PHE A 1 257 ? 16.832 4.152 -0.879 1.00 46.56 257 PHE A O 1
ATOM 2140 N N . ILE A 1 258 ? 15.090 3.898 0.516 1.00 51.78 258 ILE A N 1
ATOM 2141 C CA . ILE A 1 258 ? 14.037 4.262 -0.451 1.00 51.78 258 ILE A CA 1
ATOM 2142 C C . ILE A 1 258 ? 14.211 5.719 -0.891 1.00 51.78 258 ILE A C 1
ATOM 2144 O O . ILE A 1 258 ? 14.318 6.005 -2.079 1.00 51.78 258 ILE A O 1
ATOM 2148 N N . THR A 1 259 ? 14.326 6.649 0.058 1.00 51.41 259 THR A N 1
ATOM 2149 C CA . THR A 1 259 ? 14.488 8.074 -0.238 1.00 51.41 259 THR A CA 1
ATOM 2150 C C . THR A 1 259 ? 15.835 8.368 -0.896 1.00 51.41 259 THR A C 1
ATOM 2152 O O . THR A 1 259 ? 15.875 9.178 -1.810 1.00 51.41 259 THR A O 1
ATOM 2155 N N . ILE A 1 260 ? 16.936 7.703 -0.521 1.00 53.62 260 ILE A N 1
ATOM 2156 C CA . ILE A 1 260 ? 18.242 7.882 -1.183 1.00 53.62 260 ILE A CA 1
ATOM 2157 C C . ILE A 1 260 ? 18.222 7.283 -2.587 1.00 53.62 260 ILE A C 1
ATOM 2159 O O . ILE A 1 260 ? 18.724 7.926 -3.504 1.00 53.62 260 ILE A O 1
ATOM 2163 N N . PHE A 1 261 ? 17.653 6.092 -2.786 1.00 57.84 261 PHE A N 1
ATOM 2164 C CA . PHE A 1 261 ? 17.519 5.494 -4.116 1.00 57.84 261 PHE A CA 1
ATOM 2165 C C . PHE A 1 261 ? 16.656 6.380 -5.028 1.00 57.84 261 PHE A C 1
ATOM 2167 O O . PHE A 1 261 ? 17.064 6.680 -6.148 1.00 57.84 261 PHE A O 1
ATOM 2174 N N . TRP A 1 262 ? 15.539 6.914 -4.521 1.00 61.19 262 TRP A N 1
ATOM 2175 C CA . TRP A 1 262 ? 14.656 7.800 -5.285 1.00 61.19 262 TRP A CA 1
ATOM 2176 C C . TRP A 1 262 ? 15.218 9.201 -5.509 1.00 61.19 262 TRP A C 1
ATOM 2178 O O . TRP A 1 262 ? 15.188 9.684 -6.635 1.00 61.19 262 TRP A O 1
ATOM 2188 N N . MET A 1 263 ? 15.826 9.828 -4.501 1.00 56.72 263 MET A N 1
ATOM 2189 C CA . MET A 1 263 ? 16.550 11.094 -4.672 1.00 56.72 263 MET A CA 1
ATOM 2190 C C . MET A 1 263 ? 17.740 10.946 -5.627 1.00 56.72 263 MET A C 1
ATOM 2192 O O . MET A 1 263 ? 18.127 11.918 -6.271 1.00 56.72 263 MET A O 1
ATOM 2196 N N . LYS A 1 264 ? 18.349 9.757 -5.724 1.00 61.22 264 LYS A N 1
ATOM 2197 C CA . LYS A 1 264 ? 19.398 9.467 -6.712 1.00 61.22 264 LYS A CA 1
ATOM 2198 C C . LYS A 1 264 ? 18.823 9.386 -8.123 1.00 61.22 264 LYS A C 1
ATOM 2200 O O . LYS A 1 264 ? 19.382 10.024 -9.006 1.00 61.22 264 LYS A O 1
ATOM 2205 N N . ILE A 1 265 ? 17.719 8.662 -8.323 1.00 56.91 265 ILE A N 1
ATOM 2206 C CA . ILE A 1 265 ? 17.004 8.605 -9.611 1.00 56.91 265 ILE A CA 1
ATOM 2207 C C . ILE A 1 265 ? 16.596 10.023 -10.051 1.00 56.91 265 ILE A C 1
ATOM 2209 O O . ILE A 1 265 ? 16.881 10.414 -11.178 1.00 56.91 265 ILE A O 1
ATOM 2213 N N . ASP A 1 266 ? 16.031 10.823 -9.145 1.00 54.94 266 ASP A N 1
ATOM 2214 C CA . ASP A 1 266 ? 15.593 12.200 -9.414 1.00 54.94 266 ASP A CA 1
ATOM 2215 C C . ASP A 1 266 ? 16.771 13.146 -9.728 1.00 54.94 266 ASP A C 1
ATOM 2217 O O . ASP A 1 266 ? 16.759 13.878 -10.716 1.00 54.94 266 ASP A O 1
ATOM 2221 N N . LYS A 1 267 ? 17.879 13.065 -8.976 1.00 60.09 267 LYS A N 1
ATOM 2222 C CA . LYS A 1 267 ? 19.114 13.813 -9.293 1.00 60.09 267 LYS A CA 1
ATOM 2223 C C . LYS A 1 267 ? 19.737 13.415 -10.629 1.00 60.09 267 LYS A C 1
ATOM 2225 O O . LYS A 1 267 ? 20.414 14.236 -11.241 1.00 60.09 267 LYS A O 1
ATOM 2230 N N . ILE A 1 268 ? 19.580 12.162 -11.046 1.00 56.69 268 ILE A N 1
ATOM 2231 C CA . ILE A 1 268 ? 20.050 11.677 -12.346 1.00 56.69 268 ILE A CA 1
ATOM 2232 C C . ILE A 1 268 ? 19.140 12.205 -13.458 1.00 56.69 268 ILE A C 1
ATOM 2234 O O . ILE A 1 268 ? 19.659 12.684 -14.461 1.00 56.69 268 ILE A O 1
ATOM 2238 N N . PHE A 1 269 ? 17.820 12.205 -13.254 1.00 57.28 269 PHE A N 1
ATOM 2239 C CA . PHE A 1 269 ? 16.847 12.807 -14.170 1.00 57.28 269 PHE A CA 1
ATOM 2240 C C . PHE A 1 269 ? 17.194 14.274 -14.467 1.00 57.28 269 PHE A C 1
ATOM 2242 O O . PHE A 1 269 ? 17.323 14.642 -15.627 1.00 57.28 269 PHE A O 1
ATOM 2249 N N . GLN A 1 270 ? 17.500 15.063 -13.430 1.00 56.34 270 GLN A N 1
ATOM 2250 C CA . GLN A 1 270 ? 17.922 16.472 -13.548 1.00 56.34 270 GLN A CA 1
ATOM 2251 C C . GLN A 1 270 ? 19.295 16.693 -14.215 1.00 56.34 270 GLN A C 1
ATOM 2253 O O . GLN A 1 270 ? 19.678 17.830 -14.473 1.00 56.34 270 GLN A O 1
ATOM 2258 N N . ARG A 1 271 ? 20.099 15.640 -14.400 1.00 55.16 271 ARG A N 1
ATOM 2259 C CA . ARG A 1 271 ? 21.438 15.725 -15.015 1.00 55.16 271 ARG A CA 1
ATOM 2260 C C . ARG A 1 271 ? 21.478 15.193 -16.442 1.00 55.16 271 ARG A C 1
ATOM 2262 O O . ARG A 1 271 ? 22.442 15.476 -17.148 1.00 55.16 271 ARG A O 1
ATOM 2269 N N . ILE A 1 272 ? 20.518 14.348 -16.803 1.00 53.22 272 ILE A N 1
ATOM 2270 C CA . ILE A 1 272 ? 20.475 13.641 -18.083 1.00 53.22 272 ILE A CA 1
ATOM 2271 C C . ILE A 1 272 ? 19.537 14.332 -19.085 1.00 53.22 272 ILE A C 1
ATOM 2273 O O . ILE A 1 272 ? 19.812 14.275 -20.284 1.00 53.22 272 ILE A O 1
ATOM 2277 N N . LEU A 1 273 ? 18.468 14.968 -18.601 1.00 48.88 273 LEU A N 1
ATOM 2278 C CA . LEU A 1 273 ? 17.523 15.774 -19.382 1.00 48.88 273 LEU A CA 1
ATOM 2279 C C . LEU A 1 273 ? 17.833 17.265 -19.229 1.00 48.88 273 LEU A C 1
ATOM 2281 O O . LEU A 1 273 ? 17.631 17.995 -20.224 1.00 48.88 273 LEU A O 1
#

Organism: NCBI:txid588596

Foldseek 3Di:
DPQQQQQVALLVLLLLLVVLLLPQPLCVLLNVLVVLVVCPVDPDPVSVVVNVVQCVPLVSVLSNQLSLVLCLVLCVLSVVLLVLSVPAPALCLLCVLVSLVVVLCSLVVLLPDPDPDPVSVVSCVVSVHDPNVCSNVRSVSSVSSNVSSVVRQVPRPCNLVSVLLNLLVLCCQQVHDPVSLPLCSNLVQVCSVDDDPLLVVLSVVSSPDDDDPPPDDDRSLVVLVVCCVVRVVVSVSNNCRSCSNNVHPDSPPSVCVVCVVSVSSVVVSVVSD